Protein AF-A0A851IBD6-F1 (afdb_monomer_lite)

Secondary structure (DSSP, 8-state):
-----EEEEEETTEEEEEEEES--HHHHHHSHHHHHHHHS--TTB--EEEEEETTEEEEEEE-TT-EEHHHHHTTS-B-HHHHHHHHHHHHHHHHHHHHTT--GGGB---TTTEEEEGGGTEEEE-B-SS----HHHHHHHHHHHHHHTB-TT-HHHHHHHHHHHHHHTSTT--HHHHHHHHH--SS-SSSGGGTHHHHHHHHHHHTTTS------------------------------------------------------------HHHHHHHHHHHHHHHHHHHHHHHHHHH-HHHHHHHHHHHHHHHHHHHHHHHHHHHHTTS-----

pLDDT: mean 70.68, std 24.73, range [22.86, 96.75]

Sequence (334 aa):
MEEIRCRMENSLRHSLLCMETELTEEEVFGCYENKMLLNTEISGVLPVSFRAADGRGCFCYDASNAVSLEQFFENRSIGEDFLRRFVEQLNLLLETLERYLLSEERVLWEPSLIFYEEGRMRLLFALLPGKQESFLEGLRRFFRWVLEHIDYDSEQTIVLAYRLLRKLSRESFKIGDFLQVVRQEREEMCAESAETDGVFRFVGMERALSPASPEQEPGGASAAPAGIREREDAAETVGDKESEKVLQPESGAEYEIDLHAGAEKPCDLPAWLARYGKLLLGVLLLTGIPGGLFLLEGRESLLHFLPLVLLIDGGIVLCLIMDAMLLRLPETES

Structure (mmCIF, N/CA/C/O backbone):
data_AF-A0A851IBD6-F1
#
_entry.id   AF-A0A851IBD6-F1
#
loop_
_atom_site.group_PDB
_atom_site.id
_atom_site.type_symbol
_atom_site.label_atom_id
_atom_site.label_alt_id
_atom_site.label_comp_id
_atom_site.label_asym_id
_atom_site.label_entity_id
_atom_site.label_seq_id
_atom_site.pdbx_PDB_ins_code
_atom_site.Cartn_x
_atom_site.Cartn_y
_atom_site.Cartn_z
_atom_site.occupancy
_atom_site.B_iso_or_equiv
_atom_site.auth_seq_id
_atom_site.auth_comp_id
_atom_site.auth_asym_id
_atom_site.auth_atom_id
_atom_site.pdbx_PDB_model_num
ATOM 1 N N . MET A 1 1 ? 20.782 -6.240 3.176 1.00 39.41 1 MET A N 1
ATOM 2 C CA . MET A 1 1 ? 19.671 -5.601 2.445 1.00 39.41 1 MET A CA 1
ATOM 3 C C . MET A 1 1 ? 20.277 -4.533 1.565 1.00 39.41 1 MET A C 1
ATOM 5 O O . MET A 1 1 ? 21.139 -3.820 2.056 1.00 39.41 1 MET A O 1
ATOM 9 N N . GLU A 1 2 ? 19.868 -4.447 0.304 1.00 47.00 2 GLU A N 1
ATOM 10 C CA . GLU A 1 2 ? 20.145 -3.269 -0.525 1.00 47.00 2 GLU A CA 1
ATOM 11 C C . GLU A 1 2 ? 19.403 -2.065 0.064 1.00 47.00 2 GLU A C 1
ATOM 13 O O . GLU A 1 2 ? 18.173 -2.115 0.216 1.00 47.00 2 GLU A O 1
ATOM 18 N N . GLU A 1 3 ? 20.160 -1.028 0.433 1.00 54.47 3 GLU A N 1
ATOM 19 C CA . GLU A 1 3 ? 19.629 0.279 0.820 1.00 54.47 3 GLU A CA 1
ATOM 20 C C . GLU A 1 3 ? 19.123 0.991 -0.432 1.00 54.47 3 GLU A C 1
ATOM 22 O O . GLU A 1 3 ? 19.899 1.437 -1.276 1.00 54.47 3 GLU A O 1
ATOM 27 N N . ILE A 1 4 ? 17.802 1.106 -0.549 1.00 65.81 4 ILE A N 1
ATOM 28 C CA . ILE A 1 4 ? 17.174 1.900 -1.602 1.00 65.81 4 ILE A CA 1
ATOM 29 C C . ILE A 1 4 ? 17.404 3.364 -1.233 1.00 65.81 4 ILE A C 1
ATOM 31 O O . ILE A 1 4 ? 16.879 3.837 -0.223 1.00 65.81 4 ILE A O 1
ATOM 35 N N . ARG A 1 5 ? 18.190 4.098 -2.028 1.00 76.69 5 ARG A N 1
ATOM 36 C CA . ARG A 1 5 ? 18.395 5.526 -1.775 1.00 76.69 5 ARG A CA 1
ATOM 37 C C . ARG A 1 5 ? 17.188 6.321 -2.269 1.00 76.69 5 ARG A C 1
ATOM 39 O O . ARG A 1 5 ? 17.127 6.728 -3.428 1.00 76.69 5 ARG A O 1
ATOM 46 N N . CYS A 1 6 ? 16.250 6.553 -1.358 1.00 83.25 6 CYS A N 1
ATOM 47 C CA . CYS A 1 6 ? 15.147 7.489 -1.538 1.00 83.25 6 CYS A CA 1
ATOM 48 C C . CYS A 1 6 ? 15.597 8.931 -1.241 1.00 83.25 6 CYS A C 1
ATOM 50 O O . CYS A 1 6 ? 16.348 9.181 -0.296 1.00 83.25 6 CYS A O 1
ATOM 52 N N . ARG A 1 7 ? 15.104 9.901 -2.017 1.00 86.06 7 ARG A N 1
ATOM 53 C CA . ARG A 1 7 ? 15.254 11.343 -1.765 1.00 86.06 7 ARG A CA 1
ATOM 54 C C . ARG A 1 7 ? 13.965 12.074 -2.122 1.00 86.06 7 ARG A C 1
ATOM 56 O O . ARG A 1 7 ? 13.429 11.858 -3.200 1.00 86.06 7 ARG A O 1
ATOM 63 N N . MET A 1 8 ? 13.530 13.000 -1.271 1.00 86.25 8 MET A N 1
ATOM 64 C CA . MET A 1 8 ? 12.495 13.973 -1.630 1.00 86.25 8 MET A CA 1
ATOM 65 C C . MET A 1 8 ? 13.120 15.176 -2.348 1.00 86.25 8 MET A C 1
ATOM 67 O O . MET A 1 8 ? 13.992 15.852 -1.797 1.00 86.25 8 MET A O 1
ATOM 71 N N . GLU A 1 9 ? 12.677 15.449 -3.573 1.00 87.44 9 GLU A N 1
ATOM 72 C CA . GLU A 1 9 ? 12.988 16.659 -4.334 1.00 87.44 9 GLU A CA 1
ATOM 73 C C . GLU A 1 9 ? 11.780 17.602 -4.302 1.00 87.44 9 GLU A C 1
ATOM 75 O O . GLU A 1 9 ? 10.804 17.419 -5.032 1.00 87.44 9 GLU A O 1
ATOM 80 N N . ASN A 1 10 ? 11.855 18.630 -3.454 1.00 85.31 10 ASN A N 1
ATOM 81 C CA . ASN A 1 10 ? 10.785 19.611 -3.286 1.00 85.31 10 ASN A CA 1
ATOM 82 C C . ASN A 1 10 ? 11.067 20.882 -4.100 1.00 85.31 10 ASN A C 1
ATOM 84 O O . ASN A 1 10 ? 12.151 21.462 -4.040 1.00 85.31 10 ASN A O 1
ATOM 88 N N . SER A 1 11 ? 10.055 21.344 -4.826 1.00 84.06 11 SER A N 1
ATOM 89 C CA . SER A 1 11 ? 10.034 22.573 -5.619 1.00 84.06 11 SER A CA 1
ATOM 90 C C . SER A 1 11 ? 8.712 23.314 -5.388 1.00 84.06 11 SER A C 1
ATOM 92 O O . SER A 1 11 ? 7.754 22.747 -4.874 1.00 84.06 11 SER A O 1
ATOM 94 N N . LEU A 1 12 ? 8.612 24.576 -5.819 1.00 73.12 12 LEU A N 1
ATOM 95 C CA . LEU A 1 12 ? 7.433 25.439 -5.604 1.00 73.12 12 LEU A CA 1
ATOM 96 C C . LEU A 1 12 ? 6.112 24.904 -6.197 1.00 73.12 12 LEU A C 1
ATOM 98 O O . LEU A 1 12 ? 5.057 25.482 -5.946 1.00 73.12 12 LEU A O 1
ATOM 102 N N . ARG A 1 13 ? 6.167 23.865 -7.038 1.00 70.88 13 ARG A N 1
ATOM 103 C CA . ARG A 1 13 ? 5.004 23.233 -7.687 1.00 70.88 13 ARG A CA 1
ATOM 104 C C . ARG A 1 13 ? 5.011 21.706 -7.650 1.00 70.88 13 ARG A C 1
ATOM 106 O O . ARG A 1 13 ? 4.038 21.116 -8.099 1.00 70.88 13 ARG A O 1
ATOM 113 N N . HIS A 1 14 ? 6.102 21.091 -7.191 1.00 79.38 14 HIS A N 1
ATOM 114 C CA . HIS A 1 14 ? 6.306 19.650 -7.304 1.00 79.38 14 HIS A CA 1
ATOM 115 C C . HIS A 1 14 ? 6.979 19.089 -6.052 1.00 79.38 14 HIS A C 1
ATOM 117 O O . HIS A 1 14 ? 7.980 19.644 -5.600 1.00 79.38 14 HIS A O 1
ATOM 123 N N . SER A 1 15 ? 6.452 17.983 -5.537 1.00 89.69 15 SER A N 1
ATOM 124 C CA . SER A 1 15 ? 7.077 17.141 -4.515 1.00 89.69 15 SER A CA 1
ATOM 125 C C . SER A 1 15 ? 7.356 15.789 -5.159 1.00 89.69 15 SER A C 1
ATOM 127 O O . SER A 1 15 ? 6.418 15.053 -5.463 1.00 89.69 15 SER A O 1
ATOM 129 N N . LEU A 1 16 ? 8.623 15.492 -5.456 1.00 92.19 16 LEU A N 1
ATOM 130 C CA . LEU A 1 16 ? 9.012 14.264 -6.151 1.00 92.19 16 LEU A CA 1
ATOM 131 C C . LEU A 1 16 ? 9.782 13.332 -5.218 1.00 92.19 16 LEU A C 1
ATOM 133 O O . LEU A 1 16 ? 10.900 13.640 -4.802 1.00 92.19 16 LEU A O 1
ATOM 137 N N . LEU A 1 17 ? 9.223 12.156 -4.953 1.00 91.44 17 LEU A N 1
ATOM 138 C CA . LEU A 1 17 ? 9.948 11.058 -4.322 1.00 91.44 17 LEU A CA 1
ATOM 139 C C . LEU A 1 17 ? 10.814 10.379 -5.388 1.00 91.44 17 LEU A C 1
ATOM 141 O O . LEU A 1 17 ? 10.303 9.797 -6.340 1.00 91.44 17 LEU A O 1
ATOM 145 N N . CYS A 1 18 ? 12.129 10.475 -5.244 1.00 91.19 18 CYS A N 1
ATOM 146 C CA . CYS A 1 18 ? 13.111 9.949 -6.183 1.00 91.19 18 CYS A CA 1
ATOM 147 C C . CYS A 1 18 ? 13.789 8.705 -5.605 1.00 91.19 18 CYS A C 1
ATOM 149 O O . CYS A 1 18 ? 14.340 8.762 -4.506 1.00 91.19 18 CYS A O 1
ATOM 151 N N . MET A 1 19 ? 13.770 7.599 -6.348 1.00 89.81 19 MET A N 1
ATOM 152 C CA . MET A 1 19 ? 14.434 6.340 -6.006 1.00 89.81 19 MET A CA 1
ATOM 153 C C . MET A 1 19 ? 15.533 6.061 -7.029 1.00 89.81 19 MET A C 1
ATOM 155 O O . MET A 1 19 ? 15.246 5.807 -8.202 1.00 89.81 19 MET A O 1
ATOM 159 N N . GLU A 1 20 ? 16.789 6.128 -6.588 1.00 87.69 20 GLU A N 1
ATOM 160 C CA . GLU A 1 20 ? 17.945 5.784 -7.423 1.00 87.69 20 GLU A CA 1
ATOM 161 C C . GLU A 1 20 ? 17.947 4.277 -7.744 1.00 87.69 20 GLU A C 1
ATOM 163 O O . GLU A 1 20 ? 17.657 3.448 -6.880 1.00 87.69 20 GLU A O 1
ATOM 168 N N . THR A 1 21 ? 18.294 3.914 -8.981 1.00 85.44 21 THR A N 1
ATOM 169 C CA . THR A 1 21 ? 18.496 2.523 -9.405 1.00 85.44 21 THR A CA 1
ATOM 170 C C . THR A 1 21 ? 19.776 2.380 -10.230 1.00 85.44 21 THR A C 1
ATOM 172 O O . THR A 1 21 ? 20.173 3.289 -10.964 1.00 85.44 21 THR A O 1
ATOM 175 N N . GLU A 1 22 ? 20.420 1.220 -10.122 1.00 83.50 22 GLU A N 1
ATOM 176 C CA . GLU A 1 22 ? 21.564 0.850 -10.965 1.00 83.50 22 GLU A CA 1
ATOM 177 C C . GLU A 1 22 ? 21.129 0.317 -12.341 1.00 83.50 22 GLU A C 1
ATOM 179 O O . GLU A 1 22 ? 21.961 0.192 -13.236 1.00 83.50 22 GLU A O 1
ATOM 184 N N . LEU A 1 23 ? 19.829 0.048 -12.532 1.00 82.44 23 LEU A N 1
ATOM 185 C CA . LEU A 1 23 ? 19.281 -0.426 -13.801 1.00 82.44 23 LEU A CA 1
ATOM 186 C C . LEU A 1 23 ? 19.414 0.634 -14.902 1.00 82.44 23 LEU A C 1
ATOM 188 O O . LEU A 1 23 ? 19.044 1.802 -14.729 1.00 82.44 23 LEU A O 1
ATOM 192 N N . THR A 1 24 ? 19.876 0.193 -16.069 1.00 84.50 24 THR A N 1
ATOM 193 C CA . THR A 1 24 ? 19.890 0.996 -17.294 1.00 84.50 24 THR A CA 1
ATOM 194 C C . THR A 1 24 ? 18.478 1.200 -17.849 1.00 84.50 24 THR A C 1
ATOM 196 O O . THR A 1 24 ? 17.540 0.469 -17.531 1.00 84.50 24 THR A O 1
ATOM 199 N N . GLU A 1 25 ? 18.318 2.186 -18.734 1.00 87.06 25 GLU A N 1
ATOM 200 C CA . GLU A 1 25 ? 17.043 2.453 -19.410 1.00 87.06 25 GLU A CA 1
ATOM 201 C C . GLU A 1 25 ? 16.524 1.228 -20.190 1.00 87.06 25 GLU A C 1
ATOM 203 O O . GLU A 1 25 ? 15.338 0.901 -20.115 1.00 87.06 25 GLU A O 1
ATOM 208 N N . GLU A 1 26 ? 17.414 0.492 -20.867 1.00 86.62 26 GLU A N 1
ATOM 209 C CA . GLU A 1 26 ? 17.061 -0.730 -21.601 1.00 86.62 26 GLU A CA 1
ATOM 210 C C . GLU A 1 26 ? 16.583 -1.861 -20.676 1.00 86.62 26 GLU A C 1
ATOM 212 O O . GLU A 1 26 ? 15.645 -2.576 -21.025 1.00 86.62 26 GLU A O 1
ATOM 217 N N . GLU A 1 27 ? 17.164 -2.010 -19.482 1.00 86.62 27 GLU A N 1
ATOM 218 C CA . GLU A 1 27 ? 16.732 -3.005 -18.489 1.00 86.62 27 GLU A CA 1
ATOM 219 C C . GLU A 1 27 ? 15.404 -2.611 -17.833 1.00 86.62 27 GLU A C 1
ATOM 221 O O . GLU A 1 27 ? 14.501 -3.445 -17.696 1.00 86.62 27 GLU A O 1
ATOM 226 N N . VAL A 1 28 ? 15.243 -1.326 -17.489 1.00 87.19 28 VAL A N 1
ATOM 227 C CA . VAL A 1 28 ? 13.999 -0.784 -16.929 1.00 87.19 28 VAL A CA 1
ATOM 228 C C . VAL A 1 28 ? 12.843 -0.998 -17.894 1.00 87.19 28 VAL A C 1
ATOM 230 O O . VAL A 1 28 ? 11.843 -1.602 -17.504 1.00 87.19 28 VAL A O 1
ATOM 233 N N . PHE A 1 29 ? 12.986 -0.580 -19.154 1.00 88.44 29 PHE A N 1
ATOM 234 C CA . PHE A 1 29 ? 11.970 -0.818 -20.176 1.00 88.44 29 PHE A CA 1
ATOM 235 C C . PHE A 1 29 ? 11.984 -2.255 -20.715 1.00 88.44 29 PHE A C 1
ATOM 237 O O . PHE A 1 29 ? 11.050 -2.645 -21.411 1.00 88.44 29 PHE A O 1
ATOM 244 N N . GLY A 1 30 ? 12.968 -3.091 -20.388 1.00 87.44 30 GLY A N 1
ATOM 245 C CA . GLY A 1 30 ? 12.953 -4.526 -20.680 1.00 87.44 30 GLY A CA 1
ATOM 246 C C . GLY A 1 30 ? 11.849 -5.257 -19.910 1.00 87.44 30 GLY A C 1
ATOM 247 O O . GLY A 1 30 ? 11.136 -6.087 -20.479 1.00 87.44 30 GLY A O 1
ATOM 248 N N . CYS A 1 31 ? 11.646 -4.890 -18.642 1.00 88.44 31 CYS A N 1
ATOM 249 C CA . CYS A 1 31 ? 10.650 -5.483 -17.751 1.00 88.44 31 CYS A CA 1
ATOM 250 C C . CYS A 1 31 ? 9.205 -5.046 -18.086 1.00 88.44 31 CYS A C 1
ATOM 252 O O . CYS A 1 31 ? 8.907 -3.856 -18.202 1.00 88.44 31 CYS A O 1
ATOM 254 N N . TYR A 1 32 ? 8.280 -6.012 -18.183 1.00 91.12 32 TYR A N 1
ATOM 255 C CA . TYR A 1 32 ? 6.849 -5.749 -18.405 1.00 91.12 32 TYR A CA 1
ATOM 256 C C . TYR A 1 32 ? 6.221 -4.913 -17.282 1.00 91.12 32 TYR A C 1
ATOM 258 O O . TYR A 1 32 ? 5.562 -3.917 -17.559 1.00 91.12 32 TYR A O 1
ATOM 266 N N . GLU A 1 33 ? 6.447 -5.281 -16.020 1.00 90.62 33 GLU A N 1
ATOM 267 C CA . GLU A 1 33 ? 5.825 -4.599 -14.879 1.00 90.62 33 GLU A CA 1
ATOM 268 C C . GLU A 1 33 ? 6.271 -3.130 -14.793 1.00 90.62 33 GLU A C 1
ATOM 270 O O . GLU A 1 33 ? 5.456 -2.243 -14.559 1.00 90.62 33 GLU A O 1
ATOM 275 N N . ASN A 1 34 ? 7.549 -2.852 -15.074 1.00 91.50 34 ASN A N 1
ATOM 276 C CA . ASN A 1 34 ? 8.073 -1.486 -15.139 1.00 91.50 34 ASN A CA 1
ATOM 277 C C . ASN A 1 34 ? 7.469 -0.705 -16.321 1.00 91.50 34 ASN A C 1
ATOM 279 O O . ASN A 1 34 ? 7.101 0.455 -16.159 1.00 91.50 34 ASN A O 1
ATOM 283 N N . LYS A 1 35 ? 7.314 -1.335 -17.498 1.00 91.62 35 LYS A N 1
ATOM 284 C CA . LYS A 1 35 ? 6.593 -0.746 -18.641 1.00 91.62 35 LYS A CA 1
ATOM 285 C C . LYS A 1 35 ? 5.150 -0.394 -18.282 1.00 91.62 35 LYS A C 1
ATOM 287 O O . LYS A 1 35 ? 4.712 0.696 -18.631 1.00 91.62 35 LYS A O 1
ATOM 292 N N . MET A 1 36 ? 4.415 -1.280 -17.611 1.00 93.56 36 MET A N 1
ATOM 293 C CA . MET A 1 36 ? 3.035 -1.001 -17.200 1.00 93.56 36 MET A CA 1
ATOM 294 C C . MET A 1 36 ? 2.985 0.160 -16.209 1.00 93.56 36 MET A C 1
ATOM 296 O O . MET A 1 36 ? 2.232 1.104 -16.429 1.00 93.56 36 MET A O 1
ATOM 300 N N . LEU A 1 37 ? 3.846 0.125 -15.189 1.00 92.00 37 LEU A N 1
ATOM 301 C CA . LEU A 1 37 ? 3.954 1.143 -14.148 1.00 92.00 37 LEU A CA 1
ATOM 302 C C . LEU A 1 37 ? 4.320 2.538 -14.692 1.00 92.00 37 LEU A C 1
ATOM 304 O O . LEU A 1 37 ? 3.779 3.531 -14.223 1.00 92.00 37 LEU A O 1
ATOM 308 N N . LEU A 1 38 ? 5.194 2.624 -15.700 1.00 92.69 38 LEU A N 1
ATOM 309 C CA . LEU A 1 38 ? 5.630 3.897 -16.296 1.00 92.69 38 LEU A CA 1
ATOM 310 C C . LEU A 1 38 ? 4.694 4.454 -17.383 1.00 92.69 38 LEU A C 1
ATOM 312 O O . LEU A 1 38 ? 4.798 5.630 -17.716 1.00 92.69 38 LEU A O 1
ATOM 316 N N . ASN A 1 39 ? 3.821 3.629 -17.973 1.00 91.81 39 ASN A N 1
ATOM 317 C CA . ASN A 1 39 ? 2.942 4.038 -19.083 1.00 91.81 39 ASN A CA 1
ATOM 318 C C . ASN A 1 39 ? 1.445 4.050 -18.719 1.00 91.81 39 ASN A C 1
ATOM 320 O O . ASN A 1 39 ? 0.617 4.346 -19.581 1.00 91.81 39 ASN A O 1
ATOM 324 N N . THR A 1 40 ? 1.086 3.723 -17.474 1.00 91.44 40 THR A N 1
ATOM 325 C CA . THR A 1 40 ? -0.308 3.608 -17.021 1.00 91.44 40 THR A CA 1
ATOM 326 C C . THR A 1 40 ? -0.503 4.361 -15.712 1.00 91.44 40 THR A C 1
ATOM 328 O O . THR A 1 40 ? 0.218 4.124 -14.747 1.00 91.44 40 THR A O 1
ATOM 331 N N . GLU A 1 41 ? -1.525 5.213 -15.636 1.00 90.06 41 GLU A N 1
ATOM 332 C CA . GLU A 1 41 ? -1.999 5.739 -14.353 1.00 90.06 41 GLU A CA 1
ATOM 333 C C . GLU A 1 41 ? -2.755 4.630 -13.607 1.00 90.06 41 GLU A C 1
ATOM 335 O O . GLU A 1 41 ? -3.879 4.267 -13.959 1.00 90.06 41 GLU A O 1
ATOM 340 N N . ILE A 1 42 ? -2.109 4.050 -12.596 1.00 92.69 42 ILE A N 1
ATOM 341 C CA . ILE A 1 42 ? -2.641 2.929 -11.818 1.00 92.69 42 ILE A CA 1
ATOM 342 C C . ILE A 1 42 ? -3.335 3.476 -10.567 1.00 92.69 42 ILE A C 1
ATOM 344 O O . ILE A 1 42 ? -2.743 4.211 -9.779 1.00 92.69 42 ILE A O 1
ATOM 348 N N . SER A 1 43 ? -4.606 3.118 -10.367 1.00 92.94 43 SER A N 1
ATOM 349 C CA . SER A 1 43 ? -5.367 3.582 -9.202 1.00 92.94 43 SER A CA 1
ATOM 350 C C . SER A 1 43 ? -4.762 3.061 -7.894 1.00 92.94 43 SER A C 1
ATOM 352 O O . SER A 1 43 ? -4.384 1.896 -7.804 1.00 92.94 43 SER A O 1
ATOM 354 N N . GLY A 1 44 ? -4.657 3.930 -6.886 1.00 93.31 44 GLY A N 1
ATOM 355 C CA . GLY A 1 44 ? -4.004 3.617 -5.609 1.00 93.31 44 GLY A CA 1
ATOM 356 C C . GLY A 1 44 ? -2.470 3.637 -5.648 1.00 93.31 44 GLY A C 1
ATOM 357 O O . GLY A 1 44 ? -1.847 3.476 -4.606 1.00 93.31 44 GLY A O 1
ATOM 358 N N . VAL A 1 45 ? -1.837 3.871 -6.800 1.00 95.44 45 VAL A N 1
ATOM 359 C CA . VAL A 1 45 ? -0.374 3.965 -6.931 1.00 95.44 45 VAL A CA 1
ATOM 360 C C . VAL A 1 45 ? 0.024 5.416 -7.198 1.00 95.44 45 VAL A C 1
ATOM 362 O O . VAL A 1 45 ? -0.701 6.153 -7.868 1.00 95.44 45 VAL A O 1
ATOM 365 N N . LEU A 1 46 ? 1.171 5.853 -6.671 1.00 94.44 46 LEU A N 1
ATOM 366 C CA . LEU A 1 46 ? 1.709 7.174 -7.010 1.00 94.44 46 LEU A CA 1
ATOM 367 C C . LEU A 1 46 ? 2.081 7.253 -8.506 1.00 94.44 46 LEU A C 1
ATOM 369 O O . LEU A 1 46 ? 2.801 6.371 -8.983 1.00 94.44 46 LEU A O 1
ATOM 373 N N . PRO A 1 47 ? 1.681 8.315 -9.237 1.00 93.44 47 PRO A N 1
ATOM 374 C CA . PRO A 1 47 ? 2.119 8.536 -10.614 1.00 93.44 47 PRO A CA 1
ATOM 375 C C . PRO A 1 47 ? 3.644 8.579 -10.688 1.00 93.44 47 PRO A C 1
ATOM 377 O O . PRO A 1 47 ? 4.275 9.264 -9.885 1.00 93.44 47 PRO A O 1
ATOM 380 N N . VAL A 1 48 ? 4.243 7.863 -11.638 1.00 93.19 48 VAL A N 1
ATOM 381 C CA . VAL A 1 48 ? 5.696 7.669 -11.692 1.00 93.19 48 VAL A CA 1
ATOM 382 C C . VAL A 1 48 ? 6.255 7.892 -13.088 1.00 93.19 48 VAL A C 1
ATOM 384 O O . VAL A 1 48 ? 5.673 7.512 -14.099 1.00 93.19 48 VAL A O 1
ATOM 387 N N . SER A 1 49 ? 7.428 8.513 -13.121 1.00 92.12 49 SER A N 1
ATOM 388 C CA . SER A 1 49 ? 8.229 8.755 -14.315 1.00 92.12 49 SER A CA 1
ATOM 389 C C . SER A 1 49 ? 9.629 8.169 -14.139 1.00 92.12 49 SER A C 1
ATOM 391 O O . SER A 1 49 ? 10.090 7.972 -13.014 1.00 92.12 49 SER A O 1
ATOM 393 N N . PHE A 1 50 ? 10.320 7.897 -15.244 1.00 91.50 50 PHE A N 1
ATOM 394 C CA . PHE A 1 50 ? 11.711 7.450 -15.228 1.00 91.50 50 PHE A CA 1
ATOM 395 C C . PHE A 1 50 ? 12.622 8.539 -15.796 1.00 91.50 50 PHE A C 1
ATOM 397 O O . PHE A 1 50 ? 12.328 9.125 -16.839 1.00 91.50 50 PHE A O 1
ATOM 404 N N . ARG A 1 51 ? 13.731 8.812 -15.106 1.00 90.69 51 ARG A N 1
ATOM 405 C CA . ARG A 1 51 ? 14.783 9.742 -15.531 1.00 90.69 51 ARG A CA 1
ATOM 406 C C . ARG A 1 51 ? 16.113 8.989 -15.563 1.00 90.69 51 ARG A C 1
ATOM 408 O O . ARG A 1 51 ? 16.576 8.536 -14.521 1.00 90.69 51 ARG A O 1
ATOM 415 N N . ALA A 1 52 ? 16.733 8.876 -16.736 1.00 86.12 52 ALA A N 1
ATOM 416 C CA . ALA A 1 52 ? 18.093 8.359 -16.885 1.00 86.12 52 ALA A CA 1
ATOM 417 C C . ALA A 1 52 ? 19.091 9.522 -16.989 1.00 86.12 52 ALA A C 1
ATOM 419 O O . ALA A 1 52 ? 18.921 10.416 -17.819 1.00 86.12 52 ALA A O 1
ATOM 420 N N . ALA A 1 53 ? 20.132 9.516 -16.155 1.00 78.00 53 ALA A N 1
ATOM 421 C CA . ALA A 1 53 ? 21.215 10.498 -16.201 1.00 78.00 53 ALA A CA 1
ATOM 422 C C . ALA A 1 53 ? 22.540 9.865 -15.751 1.00 78.00 53 ALA A C 1
ATOM 424 O O . ALA A 1 53 ? 22.573 9.083 -14.803 1.00 78.00 53 ALA A O 1
ATOM 425 N N . ASP A 1 54 ? 23.638 10.197 -16.435 1.00 71.81 54 ASP A N 1
ATOM 426 C CA . ASP A 1 54 ? 25.004 9.755 -16.104 1.00 71.81 54 ASP A CA 1
ATOM 427 C C . ASP A 1 54 ? 25.154 8.237 -15.861 1.00 71.81 54 ASP A C 1
ATOM 429 O O . ASP A 1 54 ? 25.911 7.798 -14.993 1.00 71.81 54 ASP A O 1
ATOM 433 N N . GLY A 1 55 ? 24.412 7.422 -16.620 1.00 70.44 55 GLY A N 1
ATOM 434 C CA . GLY A 1 55 ? 24.443 5.958 -16.519 1.00 70.44 55 GLY A CA 1
ATOM 435 C C . GLY A 1 55 ? 23.704 5.367 -15.313 1.00 70.44 55 GLY A C 1
ATOM 436 O O . GLY A 1 55 ? 23.853 4.178 -15.059 1.00 70.44 55 GLY A O 1
ATOM 437 N N . ARG A 1 56 ? 22.909 6.160 -14.581 1.00 75.00 56 ARG A N 1
ATOM 438 C CA . ARG A 1 56 ? 22.015 5.683 -13.514 1.00 75.00 56 ARG A CA 1
ATOM 439 C C . ARG A 1 56 ? 20.563 6.016 -13.829 1.00 75.00 56 ARG A C 1
ATOM 441 O O . ARG A 1 56 ? 20.258 7.088 -14.359 1.00 75.00 56 ARG A O 1
ATOM 448 N N . GLY A 1 57 ? 19.675 5.093 -13.484 1.00 86.75 57 GLY A N 1
ATOM 449 C CA . GLY A 1 57 ? 18.238 5.306 -13.544 1.00 86.75 57 GLY A CA 1
ATOM 450 C C . GLY A 1 57 ? 17.712 5.952 -12.264 1.00 86.75 57 GLY A C 1
ATOM 451 O O . GLY A 1 57 ? 18.280 5.802 -11.180 1.00 86.75 57 GLY A O 1
ATOM 452 N N . CYS A 1 58 ? 16.592 6.654 -12.374 1.00 89.81 58 CYS A N 1
ATOM 453 C CA . CYS A 1 58 ? 15.869 7.195 -11.235 1.00 89.81 58 CYS A CA 1
ATOM 454 C C . CYS A 1 58 ? 14.364 7.116 -11.498 1.00 89.81 58 CYS A C 1
ATOM 456 O O . CYS A 1 58 ? 13.877 7.632 -12.506 1.00 89.81 58 CYS A O 1
ATOM 458 N N . PHE A 1 59 ? 13.631 6.475 -10.591 1.00 91.69 59 PHE A N 1
ATOM 459 C CA . PHE A 1 59 ? 12.170 6.476 -10.598 1.00 91.69 59 PHE A CA 1
ATOM 460 C C . PHE A 1 59 ? 11.676 7.649 -9.762 1.00 91.69 59 PHE A C 1
ATOM 462 O O . PHE A 1 59 ? 12.137 7.856 -8.641 1.00 91.69 59 PHE A O 1
ATOM 469 N N . CYS A 1 60 ? 10.786 8.458 -10.322 1.00 92.56 60 CYS A N 1
ATOM 470 C CA . CYS A 1 60 ? 10.365 9.726 -9.742 1.00 92.56 60 CYS A CA 1
ATOM 471 C C . CYS A 1 60 ? 8.844 9.751 -9.639 1.00 92.56 60 CYS A C 1
ATOM 473 O O . CYS A 1 60 ? 8.153 9.875 -10.654 1.00 92.56 60 CYS A O 1
ATOM 475 N N . TYR A 1 61 ? 8.359 9.601 -8.409 1.00 94.00 61 TYR A N 1
ATOM 476 C CA . TYR A 1 61 ? 6.950 9.519 -8.051 1.00 94.00 61 TYR A CA 1
ATOM 477 C C . TYR A 1 61 ? 6.434 10.910 -7.672 1.00 94.00 61 TYR A C 1
ATOM 479 O O . TYR A 1 61 ? 7.063 11.602 -6.868 1.00 94.00 61 TYR A O 1
ATOM 487 N N . ASP A 1 62 ? 5.303 11.322 -8.239 1.00 93.62 62 ASP A N 1
ATOM 488 C CA . ASP A 1 62 ? 4.688 12.622 -7.973 1.00 93.62 62 ASP A CA 1
ATOM 489 C C . ASP A 1 62 ? 3.795 12.567 -6.725 1.00 93.62 62 ASP A C 1
ATOM 491 O O . ASP A 1 62 ? 2.676 12.054 -6.753 1.00 93.62 62 ASP A O 1
ATOM 495 N N . ALA A 1 63 ? 4.302 13.129 -5.628 1.00 92.69 63 ALA A N 1
ATOM 496 C CA . ALA A 1 63 ? 3.620 13.260 -4.346 1.00 92.69 63 ALA A CA 1
ATOM 497 C C . ALA A 1 63 ? 3.050 14.678 -4.116 1.00 92.69 63 ALA A C 1
ATOM 499 O O . ALA A 1 63 ? 2.689 15.023 -2.996 1.00 92.69 63 ALA A O 1
ATOM 500 N N . SER A 1 64 ? 2.956 15.532 -5.142 1.00 90.50 64 SER A N 1
ATOM 501 C CA . SER A 1 64 ? 2.666 16.975 -4.983 1.00 90.50 64 SER A CA 1
ATOM 502 C C . SER A 1 64 ? 1.322 17.312 -4.328 1.00 90.50 64 SER A C 1
ATOM 504 O O . SER A 1 64 ? 1.175 18.401 -3.780 1.00 90.50 64 SER A O 1
ATOM 506 N N . ASN A 1 65 ? 0.347 16.400 -4.388 1.00 89.38 65 ASN A N 1
ATOM 507 C CA . ASN A 1 65 ? -1.000 16.581 -3.829 1.00 89.38 65 ASN A CA 1
ATOM 508 C C . ASN A 1 65 ? -1.258 15.716 -2.579 1.00 89.38 65 ASN A C 1
ATOM 510 O O . ASN A 1 65 ? -2.404 15.592 -2.150 1.00 89.38 65 ASN A O 1
ATOM 514 N N . ALA A 1 66 ? -0.225 15.084 -2.016 1.00 93.56 66 ALA A N 1
ATOM 515 C CA . ALA A 1 66 ? -0.357 14.143 -0.910 1.00 93.56 66 ALA A CA 1
ATOM 516 C C . ALA A 1 66 ? 0.764 14.314 0.127 1.00 93.56 66 ALA A C 1
ATOM 518 O O . ALA A 1 66 ? 1.824 14.869 -0.152 1.00 93.56 66 ALA A O 1
ATOM 519 N N . VAL A 1 67 ? 0.522 13.825 1.340 1.00 93.38 67 VAL A N 1
ATOM 520 C CA . VAL A 1 67 ? 1.463 13.869 2.474 1.00 93.38 67 VAL A CA 1
ATOM 521 C C . VAL A 1 67 ? 1.780 12.432 2.886 1.00 93.38 67 VAL A C 1
ATOM 523 O O . VAL A 1 67 ? 0.891 11.586 2.799 1.00 93.38 67 VAL A O 1
ATOM 526 N N . SER A 1 68 ? 3.014 12.112 3.291 1.00 95.25 68 SER A N 1
ATOM 527 C CA . SER A 1 68 ? 3.330 10.744 3.741 1.00 95.25 68 SER A CA 1
ATOM 528 C C . SER A 1 68 ? 2.557 10.390 5.018 1.00 95.25 68 SER A C 1
ATOM 530 O O . SER A 1 68 ? 2.191 11.282 5.785 1.00 95.25 68 SER A O 1
ATOM 532 N N . LEU A 1 69 ? 2.296 9.106 5.278 1.00 95.75 69 LEU A N 1
ATOM 533 C CA . LEU A 1 69 ? 1.603 8.693 6.506 1.00 95.75 69 LEU A CA 1
ATOM 534 C C . LEU A 1 69 ? 2.401 9.048 7.762 1.00 95.75 69 LEU A C 1
ATOM 536 O O . LEU A 1 69 ? 1.805 9.469 8.749 1.00 95.75 69 LEU A O 1
ATOM 540 N N . GLU A 1 70 ? 3.729 8.962 7.694 1.00 93.62 70 GLU A N 1
ATOM 541 C CA . GLU A 1 70 ? 4.634 9.443 8.743 1.00 93.62 70 GLU A CA 1
ATOM 542 C C . GLU A 1 70 ? 4.372 10.921 9.089 1.00 93.62 70 GLU A C 1
ATOM 544 O O . GLU A 1 70 ? 4.120 11.249 10.244 1.00 93.62 70 GLU A O 1
ATOM 549 N N . GLN A 1 71 ? 4.334 11.810 8.089 1.00 93.25 71 GLN A N 1
ATOM 550 C CA . GLN A 1 71 ? 4.070 13.241 8.292 1.00 93.25 71 GLN A CA 1
ATOM 551 C C . GLN A 1 71 ? 2.613 13.529 8.683 1.00 93.25 71 GLN A C 1
ATOM 553 O O . GLN A 1 71 ? 2.338 14.435 9.468 1.00 93.25 71 GLN A O 1
ATOM 558 N N . PHE A 1 72 ? 1.657 12.773 8.141 1.00 94.31 72 PHE A N 1
ATOM 559 C CA . PHE A 1 72 ? 0.236 12.959 8.427 1.00 94.31 72 PHE A CA 1
ATOM 560 C C . PHE A 1 72 ? -0.119 12.573 9.872 1.00 94.31 72 PHE A C 1
ATOM 562 O O . PHE A 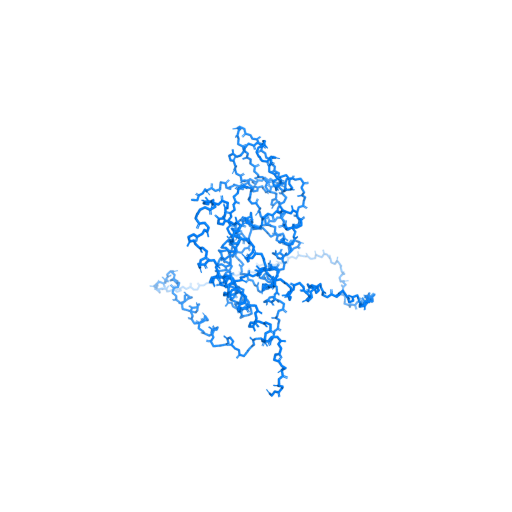1 72 ? -0.966 13.227 10.485 1.00 94.31 72 PHE A O 1
ATOM 569 N N . PHE A 1 73 ? 0.546 11.551 10.422 1.00 94.69 73 PHE A N 1
ATOM 570 C CA . PHE A 1 73 ? 0.347 11.062 11.790 1.00 94.69 73 PHE A CA 1
ATOM 571 C C . PHE A 1 73 ? 1.410 11.526 12.803 1.00 94.69 73 PHE A C 1
ATOM 573 O O . PHE A 1 73 ? 1.272 11.229 13.983 1.00 94.69 73 PHE A O 1
ATOM 580 N N . GLU A 1 74 ? 2.390 12.352 12.412 1.00 92.56 74 GLU A N 1
ATOM 581 C CA . GLU A 1 74 ? 3.408 12.926 13.320 1.00 92.56 74 GLU A CA 1
ATOM 582 C C . GLU A 1 74 ? 2.796 13.600 14.567 1.00 92.56 74 GLU A C 1
ATOM 584 O O . GLU A 1 74 ? 3.353 13.543 15.660 1.00 92.56 74 GLU A O 1
ATOM 589 N N . ASN A 1 75 ? 1.624 14.227 14.409 1.00 90.38 75 ASN A N 1
ATOM 590 C CA . ASN A 1 75 ? 0.874 14.891 15.483 1.00 90.38 75 ASN A CA 1
ATOM 591 C C . ASN A 1 75 ? -0.620 14.496 15.493 1.00 90.38 75 ASN A C 1
ATOM 593 O O . ASN A 1 75 ? -1.466 15.267 15.954 1.00 90.38 75 ASN A O 1
ATOM 597 N N . ARG A 1 76 ? -0.978 13.329 14.938 1.00 92.56 76 ARG A N 1
ATOM 598 C CA . ARG A 1 76 ? -2.361 12.815 14.894 1.00 92.56 76 ARG A CA 1
ATOM 599 C C . ARG A 1 76 ? -2.367 11.341 15.297 1.00 92.56 76 ARG A C 1
ATOM 601 O O . ARG A 1 76 ? -1.468 10.607 14.913 1.00 92.56 76 ARG A O 1
ATOM 608 N N . SER A 1 77 ? -3.398 10.887 16.001 1.00 94.38 77 SER A N 1
ATOM 609 C CA . SER A 1 77 ? -3.613 9.459 16.245 1.00 94.38 77 SER A CA 1
ATOM 610 C C . SER A 1 77 ? -4.375 8.798 15.087 1.00 94.38 77 SER A C 1
ATOM 612 O O . SER A 1 77 ? -5.222 9.413 14.431 1.00 94.38 77 SER A O 1
ATOM 614 N N . ILE A 1 78 ? -4.082 7.524 14.824 1.00 95.12 78 ILE A N 1
ATOM 615 C CA . ILE A 1 78 ? -4.802 6.700 13.852 1.00 95.12 78 ILE A CA 1
ATOM 616 C C . ILE A 1 78 ? -6.108 6.227 14.495 1.00 95.12 78 ILE A C 1
ATOM 618 O O . ILE A 1 78 ? -6.098 5.346 15.351 1.00 95.12 78 ILE A O 1
ATOM 622 N N . GLY A 1 79 ? -7.234 6.804 14.077 1.00 94.62 79 GLY A N 1
ATOM 623 C CA . GLY A 1 79 ? -8.571 6.377 14.498 1.00 94.62 79 GLY A CA 1
ATOM 624 C C . GLY A 1 79 ? -9.143 5.221 13.665 1.00 94.62 79 GLY A C 1
ATOM 625 O O . GLY A 1 79 ? -8.711 4.968 12.537 1.00 94.62 79 GLY A O 1
ATOM 626 N N . GLU A 1 80 ? -10.171 4.563 14.205 1.00 93.56 80 GLU A N 1
ATOM 627 C CA . GLU A 1 80 ? -10.926 3.463 13.584 1.00 93.56 80 GLU A CA 1
ATOM 628 C C . GLU A 1 80 ? -11.281 3.720 12.106 1.00 93.56 80 GLU A C 1
ATOM 630 O O . GLU A 1 80 ? -10.986 2.908 11.230 1.00 93.56 80 GLU A O 1
ATOM 635 N N . ASP A 1 81 ? -11.845 4.892 11.824 1.00 92.88 81 ASP A N 1
ATOM 636 C CA . ASP A 1 81 ? -12.208 5.386 10.494 1.00 92.88 81 ASP A CA 1
ATOM 637 C C . ASP A 1 81 ? -11.080 5.268 9.456 1.00 92.88 81 ASP A C 1
ATOM 639 O O . ASP A 1 81 ? -11.316 4.926 8.294 1.00 92.88 81 ASP A O 1
ATOM 643 N N . PHE A 1 82 ? -9.842 5.564 9.861 1.00 94.19 82 PHE A N 1
ATOM 644 C CA . PHE A 1 82 ? -8.687 5.455 8.977 1.00 94.19 82 PHE A CA 1
ATOM 645 C C . PHE A 1 82 ? -8.297 3.992 8.760 1.00 94.19 82 PHE A C 1
ATOM 647 O O . PHE A 1 82 ? -8.029 3.612 7.624 1.00 94.19 82 PHE A O 1
ATOM 654 N N . LEU A 1 83 ? -8.323 3.155 9.805 1.00 94.12 83 LEU A N 1
ATOM 655 C CA . LEU A 1 83 ? -8.040 1.717 9.692 1.00 94.12 83 LEU A CA 1
ATOM 656 C C . LEU A 1 83 ? -9.008 1.026 8.721 1.00 94.12 83 LEU A C 1
ATOM 658 O O . LEU A 1 83 ? -8.580 0.248 7.868 1.00 94.12 83 LEU A O 1
ATOM 662 N N . ARG A 1 84 ? -10.304 1.354 8.813 1.00 93.44 84 ARG A N 1
ATOM 663 C CA . ARG A 1 84 ? -11.353 0.847 7.916 1.00 93.44 84 ARG A CA 1
ATOM 664 C C . ARG A 1 84 ? -11.059 1.222 6.460 1.00 93.44 84 ARG A C 1
ATOM 666 O O . ARG A 1 84 ? -10.911 0.335 5.620 1.00 93.44 84 ARG A O 1
ATOM 673 N N . ARG A 1 85 ? -10.856 2.518 6.185 1.00 93.88 85 ARG A N 1
ATOM 674 C CA . ARG A 1 85 ? -10.507 3.024 4.843 1.00 93.88 85 ARG A CA 1
ATOM 675 C C . ARG A 1 85 ? -9.183 2.465 4.321 1.00 93.88 85 ARG A C 1
ATOM 677 O O . ARG A 1 85 ? -9.069 2.225 3.123 1.00 93.88 85 ARG A O 1
ATOM 684 N N . PHE A 1 86 ? -8.188 2.265 5.187 1.00 95.00 86 PHE A N 1
ATOM 685 C CA . PHE A 1 86 ? -6.897 1.691 4.809 1.00 95.00 86 PHE A CA 1
ATOM 686 C C . PHE A 1 86 ? -7.069 0.274 4.267 1.00 95.00 86 PHE A C 1
ATOM 688 O O . PHE A 1 86 ? -6.574 -0.038 3.189 1.00 95.00 86 PHE A O 1
ATOM 695 N N . VAL A 1 87 ? -7.817 -0.569 4.980 1.00 93.69 87 VAL A N 1
ATOM 696 C CA . VAL A 1 87 ? -8.092 -1.951 4.569 1.00 93.69 87 VAL A CA 1
ATOM 697 C C . VAL A 1 87 ? -8.888 -2.011 3.262 1.00 93.69 87 VAL A C 1
ATOM 699 O O . VAL A 1 87 ? -8.566 -2.813 2.385 1.00 93.69 87 VAL A O 1
ATOM 702 N N . GLU A 1 88 ? -9.892 -1.149 3.096 1.00 93.44 88 GLU A N 1
ATOM 703 C CA . GLU A 1 88 ? -10.677 -1.062 1.858 1.00 93.44 88 GLU A CA 1
ATOM 704 C C . GLU A 1 88 ? -9.817 -0.643 0.659 1.00 93.44 88 GLU A C 1
ATOM 706 O O . GLU A 1 88 ? -9.869 -1.276 -0.397 1.00 93.44 88 GLU A O 1
ATOM 711 N N . GLN A 1 89 ? -8.986 0.389 0.823 1.00 95.25 89 GLN A N 1
ATOM 712 C CA . GLN A 1 89 ? -8.116 0.885 -0.244 1.00 95.25 89 GLN A CA 1
ATOM 713 C C . GLN A 1 89 ? -6.941 -0.050 -0.534 1.00 95.25 89 GLN A C 1
ATOM 715 O O . GLN A 1 89 ? -6.539 -0.158 -1.689 1.00 95.25 89 GLN A O 1
ATOM 720 N N . LEU A 1 90 ? -6.443 -0.787 0.462 1.00 94.69 90 LEU A N 1
ATOM 721 C CA . LEU A 1 90 ? -5.487 -1.870 0.245 1.00 94.69 90 LEU A CA 1
ATOM 722 C C . LEU A 1 90 ? -6.106 -2.990 -0.603 1.00 94.69 90 LEU A C 1
ATOM 724 O O . LEU A 1 90 ? -5.474 -3.455 -1.546 1.00 94.69 90 LEU A O 1
ATOM 728 N N . ASN A 1 91 ? -7.347 -3.400 -0.332 1.00 93.75 91 ASN A N 1
ATOM 729 C CA . ASN A 1 91 ? -8.008 -4.396 -1.177 1.00 93.75 91 ASN A CA 1
ATOM 730 C C . ASN A 1 91 ? -8.173 -3.895 -2.626 1.00 93.75 91 ASN A C 1
ATOM 732 O O . ASN A 1 91 ? -7.847 -4.619 -3.564 1.00 93.75 91 ASN A O 1
ATOM 736 N N . LEU A 1 92 ? -8.607 -2.641 -2.814 1.00 94.50 92 LEU A N 1
ATOM 737 C CA . LEU A 1 92 ? -8.709 -2.020 -4.143 1.00 94.50 92 LEU A CA 1
ATOM 738 C C . LEU A 1 92 ? -7.350 -1.909 -4.855 1.00 94.50 92 LEU A C 1
ATOM 740 O O . LEU A 1 92 ? -7.289 -2.084 -6.073 1.00 94.50 92 LEU A O 1
ATOM 744 N N . LEU A 1 93 ? -6.265 -1.643 -4.117 1.00 95.44 93 LEU A N 1
ATOM 745 C CA . LEU A 1 93 ? -4.903 -1.675 -4.648 1.00 95.44 93 LEU A CA 1
ATOM 746 C C . LEU A 1 93 ? -4.578 -3.074 -5.178 1.00 95.44 93 LEU A C 1
ATOM 748 O O . LEU A 1 93 ? -4.197 -3.186 -6.337 1.00 95.44 93 LEU A O 1
ATOM 752 N N . LEU A 1 94 ? -4.763 -4.131 -4.381 1.00 94.00 94 LEU A N 1
ATOM 753 C CA . LEU A 1 94 ? -4.416 -5.500 -4.786 1.00 94.00 94 LEU A CA 1
ATOM 754 C C . LEU A 1 94 ? -5.218 -5.975 -6.006 1.00 94.00 94 LEU A C 1
ATOM 756 O O . LEU A 1 94 ? -4.620 -6.467 -6.961 1.00 94.00 94 LEU A O 1
ATOM 760 N N . GLU A 1 95 ? -6.532 -5.726 -6.045 1.00 94.38 95 GLU A N 1
ATOM 761 C CA . GLU A 1 95 ? -7.368 -5.984 -7.234 1.00 94.38 95 GLU A CA 1
ATOM 762 C C . GLU A 1 95 ? -6.870 -5.228 -8.480 1.00 94.38 95 GLU A C 1
ATOM 764 O O . GLU A 1 95 ? -7.001 -5.695 -9.616 1.00 94.38 95 GLU A O 1
ATOM 769 N N . THR A 1 96 ? -6.303 -4.036 -8.283 1.00 95.25 96 THR A N 1
ATOM 770 C CA . THR A 1 96 ? -5.749 -3.213 -9.361 1.00 95.25 96 THR A CA 1
ATOM 771 C C . THR A 1 96 ? -4.373 -3.723 -9.806 1.00 95.25 96 THR A C 1
ATOM 773 O O . THR A 1 96 ? -4.118 -3.785 -11.009 1.00 95.25 96 THR A O 1
ATOM 776 N N . LEU A 1 97 ? -3.504 -4.143 -8.880 1.00 94.38 97 LEU A N 1
ATOM 777 C CA . LEU A 1 97 ? -2.206 -4.749 -9.196 1.00 94.38 97 LEU A CA 1
ATOM 778 C C . LEU A 1 97 ? -2.384 -6.069 -9.959 1.00 94.38 97 LEU A C 1
ATOM 780 O O . LEU A 1 97 ? -1.775 -6.236 -11.015 1.00 94.38 97 LEU A O 1
ATOM 784 N N . GLU A 1 98 ? -3.289 -6.945 -9.507 1.00 93.81 98 GLU A N 1
ATOM 785 C CA . GLU A 1 98 ? -3.634 -8.195 -10.200 1.00 93.81 98 GLU A CA 1
ATOM 786 C C . GLU A 1 98 ? -4.117 -7.921 -11.635 1.00 93.81 98 GLU A C 1
ATOM 788 O O . GLU A 1 98 ? -3.620 -8.521 -12.589 1.00 93.81 98 GLU A O 1
ATOM 793 N N . ARG A 1 99 ? -5.018 -6.943 -11.816 1.00 95.06 99 ARG A N 1
ATOM 794 C CA . ARG A 1 99 ? -5.541 -6.539 -13.135 1.00 95.06 99 ARG A CA 1
ATOM 795 C C . ARG A 1 99 ? -4.452 -6.085 -14.110 1.00 95.06 99 ARG A C 1
ATOM 797 O O . ARG A 1 99 ? -4.587 -6.318 -15.311 1.00 95.06 99 ARG A O 1
ATOM 804 N N . TYR A 1 100 ? -3.403 -5.429 -13.617 1.00 94.50 100 TYR A N 1
ATOM 805 C CA . TYR A 1 100 ? -2.264 -4.980 -14.425 1.00 94.50 100 TYR A CA 1
ATOM 806 C C . TYR A 1 100 ? -1.090 -5.974 -14.444 1.00 94.50 100 TYR A C 1
ATOM 808 O O . TYR A 1 100 ? -0.055 -5.661 -15.031 1.00 94.50 100 TYR A O 1
ATOM 816 N N . LEU A 1 101 ? -1.256 -7.166 -13.853 1.00 93.69 101 LEU A N 1
ATOM 817 C CA . LEU A 1 101 ? -0.228 -8.204 -13.720 1.00 93.69 101 LEU A CA 1
ATOM 818 C C . LEU A 1 101 ? 1.055 -7.682 -13.040 1.00 93.69 101 LEU A C 1
ATOM 820 O O . LEU A 1 101 ? 2.170 -7.983 -13.469 1.00 93.69 101 LEU A O 1
ATOM 824 N N . LEU A 1 102 ? 0.880 -6.879 -11.988 1.00 93.06 102 LEU A N 1
ATOM 825 C CA . LEU A 1 102 ? 1.940 -6.351 -11.129 1.00 93.06 102 LEU A CA 1
ATOM 826 C C . LEU A 1 102 ? 1.997 -7.142 -9.819 1.00 93.06 102 LEU A C 1
ATOM 828 O O . LEU A 1 102 ? 0.963 -7.396 -9.205 1.00 93.06 102 LEU A O 1
ATOM 832 N N . SER A 1 103 ? 3.198 -7.497 -9.361 1.00 91.44 103 SER A N 1
ATOM 833 C CA . SER A 1 103 ? 3.364 -8.182 -8.075 1.00 91.44 103 SER A CA 1
ATOM 834 C C . SER A 1 103 ? 3.093 -7.257 -6.881 1.00 91.44 103 SER A C 1
ATOM 836 O O . SER A 1 103 ? 3.656 -6.164 -6.781 1.00 91.44 103 SER A O 1
ATOM 838 N N . GLU A 1 104 ? 2.293 -7.738 -5.926 1.00 90.69 104 GLU A N 1
ATOM 839 C CA . GLU A 1 104 ? 2.050 -7.107 -4.620 1.00 90.69 104 GLU A CA 1
ATOM 840 C C . GLU A 1 104 ? 3.320 -6.983 -3.754 1.00 90.69 104 GLU A C 1
ATOM 842 O O . GLU A 1 104 ? 3.423 -6.091 -2.914 1.00 90.69 104 GLU A O 1
ATOM 847 N N . GLU A 1 105 ? 4.340 -7.804 -4.018 1.00 90.69 105 GLU A N 1
ATOM 848 C CA . GLU A 1 105 ? 5.652 -7.764 -3.352 1.00 90.69 105 GLU A CA 1
ATOM 849 C C . GLU A 1 105 ? 6.493 -6.527 -3.720 1.00 90.69 105 GLU A C 1
ATOM 851 O O . GLU A 1 105 ? 7.555 -6.292 -3.138 1.00 90.69 105 GLU A O 1
ATOM 856 N N . ARG A 1 106 ? 6.023 -5.729 -4.689 1.00 90.31 106 ARG A N 1
ATOM 857 C CA . ARG A 1 106 ? 6.591 -4.420 -5.040 1.00 90.31 106 ARG A CA 1
ATOM 858 C C . ARG A 1 106 ? 6.090 -3.293 -4.134 1.00 90.31 106 ARG A C 1
ATOM 860 O O . ARG A 1 106 ? 6.661 -2.207 -4.185 1.00 90.31 106 ARG A O 1
ATOM 867 N N . VAL A 1 107 ? 5.024 -3.486 -3.350 1.00 92.88 107 VAL A N 1
ATOM 868 C CA . VAL A 1 107 ? 4.469 -2.423 -2.493 1.00 92.88 107 VAL A CA 1
ATOM 869 C C . VAL A 1 107 ? 5.475 -2.038 -1.406 1.00 92.88 107 VAL A C 1
ATOM 871 O O . VAL A 1 107 ? 6.006 -2.896 -0.703 1.00 92.88 107 VAL A O 1
ATOM 874 N N . LEU A 1 108 ? 5.734 -0.737 -1.257 1.00 91.81 108 LEU A N 1
ATOM 875 C CA . LEU A 1 108 ? 6.612 -0.211 -0.216 1.00 91.81 108 LEU A CA 1
ATOM 876 C C . LEU A 1 108 ? 5.824 0.068 1.065 1.00 91.81 108 LEU A C 1
ATOM 878 O O . LEU A 1 108 ? 4.977 0.954 1.118 1.00 91.81 108 LEU A O 1
ATOM 882 N N . TRP A 1 109 ? 6.149 -0.690 2.111 1.00 92.50 109 TRP A N 1
ATOM 883 C CA . TRP A 1 109 ? 5.442 -0.706 3.398 1.00 92.50 109 TRP A CA 1
ATOM 884 C C . TRP A 1 109 ? 5.972 0.283 4.441 1.00 92.50 109 TRP A C 1
ATOM 886 O O . TRP A 1 109 ? 5.668 0.159 5.626 1.00 92.50 109 TRP A O 1
ATOM 896 N N . GLU A 1 110 ? 6.804 1.232 4.023 1.00 91.94 110 GLU A N 1
ATOM 897 C CA . GLU A 1 110 ? 7.353 2.259 4.906 1.00 91.94 110 GLU A CA 1
ATOM 898 C C . GLU A 1 110 ? 6.353 3.428 5.026 1.00 91.94 110 GLU A C 1
ATOM 900 O O . GLU A 1 110 ? 5.909 3.933 3.991 1.00 91.94 110 GLU A O 1
ATOM 905 N N . PRO A 1 111 ? 6.004 3.913 6.232 1.00 93.62 111 PRO A N 1
ATOM 906 C CA . PRO A 1 111 ? 5.054 5.021 6.407 1.00 93.62 111 PRO A CA 1
ATOM 907 C C . PRO A 1 111 ? 5.481 6.332 5.729 1.00 93.62 111 PRO A C 1
ATOM 909 O O . PRO A 1 111 ? 4.633 7.158 5.394 1.00 93.62 111 PRO A O 1
ATOM 912 N N . SER A 1 112 ? 6.780 6.516 5.480 1.00 92.38 112 SER A N 1
ATOM 913 C CA . SER A 1 112 ? 7.331 7.644 4.717 1.00 92.38 112 SER A CA 1
ATOM 914 C C . SER A 1 112 ? 7.137 7.521 3.194 1.00 92.38 112 SER A C 1
ATOM 916 O O . SER A 1 112 ? 7.296 8.508 2.476 1.00 92.38 112 SER A O 1
ATOM 918 N N . LEU A 1 113 ? 6.773 6.329 2.697 1.00 93.06 113 LEU A N 1
ATOM 919 C CA . LEU A 1 113 ? 6.617 5.986 1.273 1.00 93.06 113 LEU A CA 1
ATOM 920 C C . LEU A 1 113 ? 5.164 5.632 0.883 1.00 93.06 113 LEU A C 1
ATOM 922 O O . LEU A 1 113 ? 4.878 5.405 -0.295 1.00 93.06 113 LEU A O 1
ATOM 926 N N . ILE A 1 114 ? 4.245 5.619 1.852 1.00 95.56 114 ILE A N 1
ATOM 927 C CA . ILE A 1 114 ? 2.792 5.564 1.644 1.00 95.56 114 ILE A CA 1
ATOM 928 C C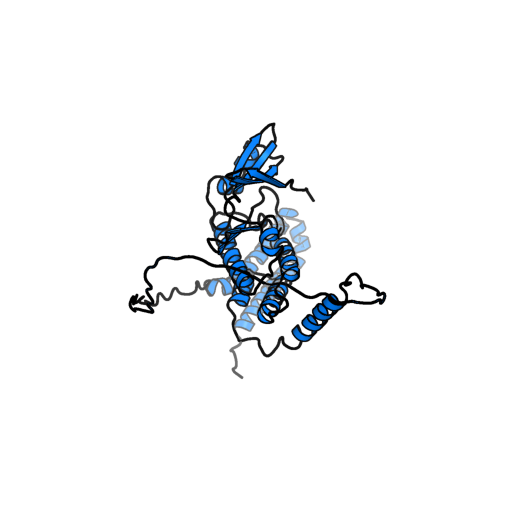 . ILE A 1 114 ? 2.244 6.973 1.870 1.00 95.56 114 ILE A C 1
ATOM 930 O O . ILE A 1 114 ? 2.585 7.620 2.859 1.00 95.56 114 ILE A O 1
ATOM 934 N N . PHE A 1 115 ? 1.400 7.454 0.962 1.00 96.12 115 PHE A N 1
ATOM 935 C CA . PHE A 1 115 ? 0.934 8.838 0.935 1.00 96.12 115 PHE A CA 1
ATOM 936 C C . PHE A 1 115 ? -0.587 8.930 1.039 1.00 96.12 115 PHE A C 1
ATOM 938 O O . PHE A 1 115 ? -1.310 8.028 0.620 1.00 96.12 115 PHE A O 1
ATOM 945 N N . TYR A 1 116 ? -1.074 10.045 1.578 1.00 95.81 116 TYR A N 1
ATOM 946 C CA . TYR A 1 116 ? -2.486 10.340 1.771 1.00 95.81 116 TYR A CA 1
ATOM 947 C C . TYR A 1 116 ? -2.870 11.676 1.122 1.00 95.81 116 TYR A C 1
ATOM 949 O O . TYR A 1 116 ? -2.325 12.733 1.448 1.00 95.81 116 TYR A O 1
ATOM 957 N N . GLU A 1 117 ? -3.825 11.627 0.195 1.00 94.69 117 GLU A N 1
ATOM 958 C CA . GLU A 1 117 ? -4.457 12.786 -0.435 1.00 94.69 117 GLU A CA 1
ATOM 959 C C . GLU A 1 117 ? -5.707 13.164 0.379 1.00 94.69 117 GLU A C 1
ATOM 961 O O . GLU A 1 117 ? -6.810 12.687 0.101 1.00 94.69 117 GLU A O 1
ATOM 966 N N . GLU A 1 118 ? -5.542 14.015 1.401 1.00 88.00 118 GLU A N 1
ATOM 967 C CA . GLU A 1 118 ? -6.610 14.390 2.351 1.00 88.00 118 GLU A CA 1
ATOM 968 C C . GLU A 1 118 ? -7.859 14.941 1.638 1.00 88.00 118 GLU A C 1
ATOM 970 O O . GLU A 1 118 ? -8.976 14.534 1.944 1.00 88.00 118 GLU A O 1
ATOM 975 N N . GLY A 1 119 ? -7.683 15.762 0.595 1.00 88.25 119 GLY A N 1
ATOM 976 C CA . GLY A 1 119 ? -8.791 16.328 -0.188 1.00 88.25 119 GLY A CA 1
ATOM 977 C C . GLY A 1 119 ? -9.616 15.314 -0.998 1.00 88.25 119 GLY A C 1
ATOM 978 O O . GLY A 1 119 ? -10.725 15.640 -1.419 1.00 88.25 119 GLY A O 1
ATOM 979 N N . ARG A 1 120 ? -9.108 14.092 -1.220 1.00 89.38 120 ARG A N 1
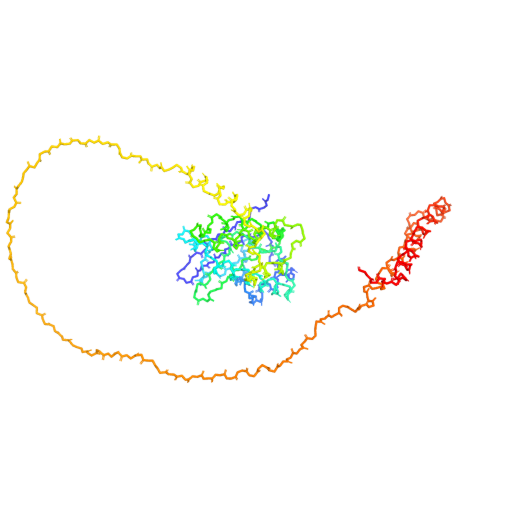ATOM 980 C CA . ARG A 1 120 ? -9.852 12.986 -1.859 1.00 89.38 120 ARG A CA 1
ATOM 981 C C . ARG A 1 120 ? -10.051 11.776 -0.944 1.00 89.38 120 ARG A C 1
ATOM 983 O O . ARG A 1 120 ? -10.690 10.816 -1.369 1.00 89.38 120 ARG A O 1
ATOM 990 N N . MET A 1 121 ? -9.523 11.821 0.282 1.00 90.69 121 MET A N 1
ATOM 991 C CA . MET A 1 121 ? -9.490 10.722 1.256 1.00 90.69 121 MET A CA 1
ATOM 992 C C . MET A 1 121 ? -8.817 9.442 0.715 1.00 90.69 121 MET A C 1
ATOM 994 O O . MET A 1 121 ? -9.229 8.325 1.041 1.00 90.69 121 MET A O 1
ATOM 998 N N . ARG A 1 122 ? -7.795 9.596 -0.143 1.00 93.69 122 ARG A N 1
ATOM 999 C CA . ARG A 1 122 ? -7.153 8.488 -0.876 1.00 93.69 122 ARG A CA 1
ATOM 1000 C C . ARG A 1 122 ? -5.758 8.157 -0.373 1.00 93.69 122 ARG A C 1
ATOM 1002 O O . ARG A 1 122 ? -4.973 9.057 -0.100 1.00 93.69 122 ARG A O 1
ATOM 1009 N N . LEU A 1 123 ? -5.447 6.867 -0.336 1.00 96.19 123 LEU A N 1
ATOM 1010 C CA . LEU A 1 123 ? -4.105 6.333 -0.144 1.00 96.19 123 LEU A CA 1
ATOM 1011 C C . LEU A 1 123 ? -3.432 6.102 -1.498 1.00 96.19 123 LEU A C 1
ATOM 1013 O O . LEU A 1 123 ? -4.056 5.616 -2.443 1.00 96.19 123 LEU A O 1
ATOM 1017 N N . LEU A 1 124 ? -2.156 6.462 -1.575 1.00 96.75 124 LEU A N 1
ATOM 1018 C CA . LEU A 1 124 ? -1.305 6.330 -2.749 1.00 96.75 124 LEU A CA 1
ATOM 1019 C C . LEU A 1 124 ? -0.016 5.626 -2.324 1.00 96.75 124 LEU A C 1
ATOM 1021 O O . LEU A 1 124 ? 0.736 6.126 -1.488 1.00 96.75 124 LEU A O 1
ATOM 1025 N N . PHE A 1 125 ? 0.224 4.449 -2.885 1.00 96.00 125 PHE A N 1
ATOM 1026 C CA . PHE A 1 125 ? 1.343 3.588 -2.527 1.00 96.00 125 PHE A CA 1
ATOM 1027 C C . PHE A 1 125 ? 2.479 3.747 -3.543 1.00 96.00 125 PHE A C 1
ATOM 1029 O O . PHE A 1 125 ? 2.249 3.751 -4.756 1.00 96.00 125 PHE A O 1
ATOM 1036 N N . ALA A 1 126 ? 3.719 3.862 -3.066 1.00 93.81 126 ALA A N 1
ATOM 1037 C CA . ALA A 1 126 ? 4.888 3.727 -3.926 1.00 93.81 126 ALA A CA 1
ATOM 1038 C C . ALA A 1 126 ? 5.163 2.238 -4.218 1.00 93.81 126 ALA A C 1
ATOM 1040 O O . ALA A 1 126 ? 5.111 1.398 -3.317 1.00 93.81 126 ALA A O 1
ATOM 1041 N N . LEU A 1 127 ? 5.477 1.909 -5.476 1.00 92.31 127 LEU A N 1
ATOM 1042 C CA . LEU A 1 127 ? 5.855 0.555 -5.898 1.00 92.31 127 LEU A CA 1
ATOM 1043 C C . LEU A 1 127 ? 7.324 0.514 -6.298 1.00 92.31 127 LEU A C 1
ATOM 1045 O O . LEU A 1 127 ? 7.731 1.267 -7.180 1.00 92.31 127 LEU A O 1
ATOM 1049 N N . LEU A 1 128 ? 8.098 -0.393 -5.715 1.00 83.06 128 LEU A N 1
ATOM 1050 C CA . LEU A 1 128 ? 9.518 -0.552 -5.988 1.00 83.06 128 LEU A CA 1
ATOM 1051 C C . LEU A 1 128 ? 9.774 -1.408 -7.245 1.00 83.06 128 LEU A C 1
ATOM 1053 O O . LEU A 1 128 ? 9.334 -2.557 -7.319 1.00 83.06 128 LEU A O 1
ATOM 1057 N N . PRO A 1 129 ? 10.522 -0.903 -8.237 1.00 71.12 129 PRO A N 1
ATOM 1058 C CA . PRO A 1 129 ? 10.918 -1.685 -9.398 1.00 71.12 129 PRO A CA 1
ATOM 1059 C C . PRO A 1 129 ? 12.153 -2.550 -9.107 1.00 71.12 129 PRO A C 1
ATOM 1061 O O . PRO A 1 129 ? 13.209 -2.045 -8.739 1.00 71.12 129 PRO A O 1
ATOM 1064 N N . GLY A 1 130 ? 12.034 -3.861 -9.334 1.00 63.19 130 GLY A N 1
ATOM 1065 C CA . GLY A 1 130 ? 13.170 -4.797 -9.376 1.00 63.19 130 GLY A CA 1
ATOM 1066 C C . GLY A 1 130 ? 13.512 -5.537 -8.075 1.00 63.19 130 GLY A C 1
ATOM 1067 O O . GLY A 1 130 ? 14.310 -6.468 -8.121 1.00 63.19 130 GLY A O 1
ATOM 1068 N N . LYS A 1 131 ? 12.888 -5.200 -6.940 1.00 64.94 131 LYS A N 1
ATOM 1069 C CA . LYS A 1 131 ? 13.048 -5.913 -5.660 1.00 64.94 131 LYS A CA 1
ATOM 1070 C C . LYS A 1 131 ? 11.682 -6.348 -5.135 1.00 64.94 131 LYS A C 1
ATOM 1072 O O . LYS A 1 131 ? 10.708 -5.614 -5.262 1.00 64.94 131 LYS A O 1
ATOM 1077 N N . GLN A 1 132 ? 11.645 -7.544 -4.558 1.00 67.00 132 GLN A N 1
ATOM 1078 C CA . GLN A 1 132 ? 10.465 -8.158 -3.955 1.00 67.00 132 GLN A CA 1
ATOM 1079 C C . GLN A 1 132 ? 10.720 -8.307 -2.452 1.00 67.00 132 GLN A C 1
ATOM 1081 O O . GLN A 1 132 ? 11.703 -8.927 -2.039 1.00 67.00 132 GLN A O 1
ATOM 1086 N N . GLU A 1 133 ? 9.869 -7.696 -1.632 1.00 80.12 133 GLU A N 1
ATOM 1087 C CA . GLU A 1 133 ? 9.732 -8.029 -0.212 1.00 80.12 133 GLU A CA 1
ATOM 1088 C C . GLU A 1 133 ? 8.467 -8.876 -0.063 1.00 80.12 133 GLU A C 1
ATOM 1090 O O . GLU A 1 133 ? 7.471 -8.604 -0.727 1.00 80.12 133 GLU A O 1
ATOM 1095 N N . SER A 1 134 ? 8.479 -9.891 0.808 1.00 87.94 134 SER A N 1
ATOM 1096 C CA . SER A 1 134 ? 7.266 -10.678 1.051 1.00 87.94 134 SER A CA 1
ATOM 1097 C C . SER A 1 134 ? 6.139 -9.750 1.500 1.00 87.94 134 SER A C 1
ATOM 1099 O O . SER A 1 134 ? 6.237 -9.134 2.567 1.00 87.94 134 SER A O 1
ATOM 1101 N N . PHE A 1 135 ? 5.072 -9.682 0.698 1.00 88.69 135 PHE A N 1
ATOM 1102 C CA . PHE A 1 135 ? 3.905 -8.828 0.929 1.00 88.69 135 PHE A CA 1
ATOM 1103 C C . PHE A 1 135 ? 3.417 -8.907 2.383 1.00 88.69 135 PHE A C 1
ATOM 1105 O O . PHE A 1 135 ? 3.224 -7.885 3.040 1.00 88.69 135 PHE A O 1
ATOM 1112 N N . LEU A 1 136 ? 3.310 -10.126 2.922 1.00 88.31 136 LEU A N 1
ATOM 1113 C CA . LEU A 1 136 ? 2.838 -10.369 4.283 1.00 88.31 136 LEU A CA 1
ATOM 1114 C C . LEU A 1 136 ? 3.788 -9.829 5.363 1.00 88.31 136 LEU A C 1
ATOM 1116 O O . LEU A 1 136 ? 3.309 -9.307 6.368 1.00 88.31 136 LEU A O 1
ATOM 1120 N N . GLU A 1 137 ? 5.111 -9.927 5.197 1.00 88.62 137 GLU A N 1
ATOM 1121 C CA . GLU A 1 137 ? 6.040 -9.408 6.212 1.00 88.62 137 GLU A CA 1
ATOM 1122 C C . GLU A 1 137 ? 6.163 -7.882 6.150 1.00 88.62 137 GLU A C 1
ATOM 1124 O O . GLU A 1 137 ? 6.190 -7.229 7.195 1.00 88.62 137 GLU A O 1
ATOM 1129 N N . GLY A 1 138 ? 6.129 -7.302 4.948 1.00 90.50 138 GLY A N 1
ATOM 1130 C CA . GLY A 1 138 ? 6.031 -5.855 4.773 1.00 90.50 138 GLY A CA 1
ATOM 1131 C C . GLY A 1 138 ? 4.753 -5.291 5.406 1.00 90.50 138 GLY A C 1
ATOM 1132 O O . GLY A 1 138 ? 4.821 -4.390 6.244 1.00 90.50 138 GLY A O 1
ATOM 1133 N N . LEU A 1 139 ? 3.595 -5.894 5.112 1.00 91.38 139 LEU A N 1
ATOM 1134 C CA . LEU A 1 139 ? 2.305 -5.528 5.705 1.00 91.38 139 LEU A CA 1
ATOM 1135 C C . LEU A 1 139 ? 2.297 -5.700 7.236 1.00 91.38 139 LEU A C 1
ATOM 1137 O O . LEU A 1 139 ? 1.779 -4.839 7.947 1.00 91.38 139 LEU A O 1
ATOM 1141 N N . ARG A 1 140 ? 2.920 -6.759 7.774 1.00 90.06 140 ARG A N 1
ATOM 1142 C CA . ARG A 1 140 ? 3.121 -6.929 9.227 1.00 90.06 140 ARG A CA 1
ATOM 1143 C C . ARG A 1 140 ? 3.998 -5.835 9.827 1.00 90.06 140 ARG A C 1
ATOM 1145 O O . ARG A 1 140 ? 3.667 -5.348 10.905 1.00 90.06 140 ARG A O 1
ATOM 1152 N N . ARG A 1 141 ? 5.091 -5.430 9.165 1.00 91.25 141 ARG A N 1
ATOM 1153 C CA . ARG A 1 141 ? 5.929 -4.300 9.609 1.00 91.25 141 ARG A CA 1
ATOM 1154 C C . ARG A 1 141 ? 5.118 -3.011 9.656 1.00 91.25 141 ARG A C 1
ATOM 1156 O O . ARG A 1 141 ? 5.145 -2.340 10.683 1.00 91.25 141 ARG A O 1
ATOM 1163 N N . PHE A 1 142 ? 4.351 -2.723 8.609 1.00 93.81 142 PHE A N 1
ATOM 1164 C CA . PHE A 1 142 ? 3.471 -1.559 8.576 1.00 93.81 142 PHE A CA 1
ATOM 1165 C C . PHE A 1 142 ? 2.438 -1.583 9.716 1.00 93.81 142 PHE A C 1
ATOM 1167 O O . PHE A 1 142 ? 2.291 -0.599 10.434 1.00 93.81 142 PHE A O 1
ATOM 1174 N N . PHE A 1 143 ? 1.780 -2.720 9.967 1.00 92.06 143 PHE A N 1
ATOM 1175 C CA . PHE A 1 143 ? 0.804 -2.831 11.058 1.00 92.06 143 PHE A CA 1
ATOM 1176 C C . PHE A 1 143 ? 1.405 -2.718 12.468 1.00 92.06 143 PHE A C 1
ATOM 1178 O O . PHE A 1 143 ? 0.687 -2.334 13.390 1.00 92.06 143 PHE A O 1
ATOM 1185 N N . ARG A 1 144 ? 2.705 -2.996 12.653 1.00 91.06 144 ARG A N 1
ATOM 1186 C CA . ARG A 1 144 ? 3.412 -2.687 13.910 1.00 91.06 144 ARG A CA 1
ATOM 1187 C C . ARG A 1 144 ? 3.513 -1.171 14.120 1.00 91.06 144 ARG A C 1
ATOM 1189 O O . ARG A 1 144 ? 3.084 -0.694 15.164 1.00 91.06 144 ARG A O 1
ATOM 1196 N N . TRP A 1 145 ? 3.940 -0.420 13.101 1.00 94.06 145 TRP A N 1
ATOM 1197 C CA . TRP A 1 145 ? 3.950 1.050 13.147 1.00 94.06 145 TRP A CA 1
ATOM 1198 C C . TRP A 1 145 ? 2.548 1.641 13.365 1.00 94.06 145 TRP A C 1
ATOM 1200 O O . TRP A 1 145 ? 2.383 2.552 14.173 1.00 94.06 145 TRP A O 1
ATOM 1210 N N . VAL A 1 146 ? 1.516 1.088 12.712 1.00 94.12 146 VAL A N 1
ATOM 1211 C CA . VAL A 1 146 ? 0.121 1.516 12.926 1.00 94.12 146 VAL A CA 1
ATOM 1212 C C . VAL A 1 146 ? -0.262 1.416 14.404 1.00 94.12 146 VAL A C 1
ATOM 1214 O O . VAL A 1 146 ? -0.819 2.366 14.943 1.00 94.12 146 VAL A O 1
ATOM 1217 N N . LEU A 1 147 ? 0.064 0.305 15.075 1.00 91.44 147 LEU A N 1
ATOM 1218 C CA . LEU A 1 147 ? -0.225 0.113 16.501 1.00 91.44 147 LEU A CA 1
ATOM 1219 C C . LEU A 1 147 ? 0.525 1.092 17.408 1.00 91.44 147 LEU A C 1
ATOM 1221 O O . LEU A 1 147 ? -0.009 1.480 18.439 1.00 91.44 147 LEU A O 1
ATOM 1225 N N . GLU A 1 148 ? 1.721 1.538 17.040 1.00 91.19 148 GLU A N 1
ATOM 1226 C CA . GLU A 1 148 ? 2.438 2.573 17.799 1.00 91.19 148 GLU A CA 1
ATOM 1227 C C . GLU A 1 148 ? 1.718 3.938 17.741 1.00 91.19 148 GLU A C 1
ATOM 1229 O O . GLU A 1 148 ? 1.868 4.745 18.656 1.00 91.19 148 GLU A O 1
ATOM 1234 N N . HIS A 1 149 ? 0.887 4.169 16.715 1.00 93.56 149 HIS A N 1
ATOM 1235 C CA . HIS A 1 149 ? 0.253 5.460 16.419 1.00 93.56 149 HIS A CA 1
ATOM 1236 C C . HIS A 1 149 ? -1.283 5.463 16.563 1.00 93.56 149 HIS A C 1
ATOM 1238 O O . HIS A 1 149 ? -1.913 6.473 16.243 1.00 93.56 149 HIS A O 1
ATOM 1244 N N . ILE A 1 150 ? -1.926 4.378 17.022 1.00 95.38 150 ILE A N 1
ATOM 1245 C CA . ILE A 1 150 ? -3.393 4.354 17.184 1.00 95.38 150 ILE A CA 1
ATOM 1246 C C . ILE A 1 150 ? -3.909 5.301 18.271 1.00 95.38 150 ILE A C 1
ATOM 1248 O O . ILE A 1 150 ? -3.224 5.641 19.234 1.00 95.38 150 ILE A O 1
ATOM 1252 N N . ASP A 1 151 ? -5.178 5.680 18.136 1.00 93.69 151 ASP A N 1
ATOM 1253 C CA . ASP A 1 151 ? -5.933 6.324 19.205 1.00 93.69 151 ASP A CA 1
ATOM 1254 C C . ASP A 1 151 ? -6.220 5.343 20.356 1.00 93.69 151 ASP A C 1
ATOM 1256 O O . ASP A 1 151 ? -7.208 4.606 20.349 1.00 93.69 151 ASP A O 1
ATOM 1260 N N . TYR A 1 152 ? -5.334 5.356 21.354 1.00 91.38 152 TYR A N 1
ATOM 1261 C CA . TYR A 1 152 ? -5.432 4.576 22.590 1.00 91.38 152 TYR A CA 1
ATOM 1262 C C . TYR A 1 152 ? -6.481 5.082 23.592 1.00 91.38 152 TYR A C 1
ATOM 1264 O O . TYR A 1 152 ? -6.602 4.507 24.679 1.00 91.38 152 TYR A O 1
ATOM 1272 N N . ASP A 1 153 ? -7.225 6.135 23.259 1.00 91.62 153 ASP A N 1
ATOM 1273 C CA . ASP A 1 153 ? -8.327 6.624 24.086 1.00 91.62 153 ASP A CA 1
ATOM 1274 C C . ASP A 1 153 ? -9.692 6.144 23.529 1.00 91.62 153 ASP A C 1
ATOM 1276 O O . ASP A 1 153 ? -10.705 6.201 24.229 1.00 91.62 153 ASP A O 1
ATOM 1280 N N . SER A 1 154 ? -9.708 5.564 22.317 1.00 91.75 154 SER A N 1
ATOM 1281 C CA . SER A 1 154 ? -10.861 4.893 21.702 1.00 91.75 154 SER A CA 1
ATOM 1282 C C . SER A 1 154 ? -10.760 3.363 21.783 1.00 91.75 154 SER A C 1
ATOM 1284 O O . SER A 1 154 ? -9.971 2.721 21.085 1.00 91.75 154 SER A O 1
ATOM 1286 N N . GLU A 1 155 ? -11.640 2.746 22.579 1.00 89.69 155 GLU A N 1
ATOM 1287 C CA . GLU A 1 155 ? -11.773 1.282 22.674 1.00 89.69 155 GLU A CA 1
ATOM 1288 C C . GLU A 1 155 ? -12.034 0.629 21.303 1.00 89.69 155 GLU A C 1
ATOM 1290 O O . GLU A 1 155 ? -11.496 -0.438 21.007 1.00 89.69 155 GLU A O 1
ATOM 1295 N N . GLN A 1 156 ? -12.814 1.286 20.438 1.00 89.81 156 GLN A N 1
ATOM 1296 C CA . GLN A 1 156 ? -13.177 0.762 19.119 1.00 89.81 156 GLN A CA 1
ATOM 1297 C C . GLN A 1 156 ? -11.957 0.700 18.186 1.00 89.81 156 GLN A C 1
ATOM 1299 O O . GLN A 1 156 ? -11.723 -0.327 17.542 1.00 89.81 156 GLN A O 1
ATOM 1304 N N . THR A 1 157 ? -11.130 1.753 18.186 1.00 92.75 157 THR A N 1
ATOM 1305 C CA . THR A 1 157 ? -9.851 1.791 17.460 1.00 92.75 157 THR A CA 1
ATOM 1306 C C . THR A 1 157 ? -8.916 0.680 17.941 1.00 92.75 157 THR A C 1
ATOM 1308 O O . THR A 1 157 ? -8.391 -0.073 17.118 1.00 92.75 157 THR A O 1
ATOM 1311 N N . ILE A 1 158 ? -8.744 0.541 19.263 1.00 91.62 158 ILE A N 1
ATOM 1312 C CA . ILE A 1 158 ? -7.907 -0.496 19.887 1.00 91.62 158 ILE A CA 1
ATOM 1313 C C . ILE A 1 158 ? -8.357 -1.888 19.431 1.00 91.62 158 ILE A C 1
ATOM 1315 O O . ILE A 1 158 ? -7.566 -2.650 18.869 1.00 91.62 158 ILE A O 1
ATOM 1319 N N . VAL A 1 159 ? -9.635 -2.223 19.629 1.00 90.31 159 VAL A N 1
ATOM 1320 C CA . VAL A 1 159 ? -10.183 -3.547 19.296 1.00 90.31 159 VAL A CA 1
ATOM 1321 C C . VAL A 1 159 ? -10.037 -3.850 17.802 1.00 90.31 159 VAL A C 1
ATOM 1323 O O . VAL A 1 159 ? -9.631 -4.960 17.447 1.00 90.31 159 VAL A O 1
ATOM 1326 N N . LEU A 1 160 ? -10.296 -2.880 16.917 1.00 91.81 160 LEU A N 1
ATOM 1327 C CA . LEU A 1 160 ? -10.121 -3.067 15.475 1.00 91.81 160 LEU A CA 1
ATOM 1328 C C . LEU A 1 160 ? -8.651 -3.324 15.103 1.00 91.81 160 LEU A C 1
ATOM 1330 O O . LEU A 1 160 ? -8.360 -4.283 14.383 1.00 91.81 160 LEU A O 1
ATOM 1334 N N . ALA A 1 161 ? -7.719 -2.516 15.614 1.00 91.44 161 ALA A N 1
ATOM 1335 C CA . ALA A 1 161 ? -6.296 -2.644 15.308 1.00 91.44 161 ALA A CA 1
ATOM 1336 C C . ALA A 1 161 ? -5.721 -3.997 15.769 1.00 91.44 161 ALA A C 1
ATOM 1338 O O . ALA A 1 161 ? -5.040 -4.681 14.998 1.00 91.44 161 ALA A O 1
ATOM 1339 N N . TYR A 1 162 ? -6.061 -4.442 16.986 1.00 89.06 162 TYR A N 1
ATOM 1340 C CA . TYR A 1 162 ? -5.638 -5.751 17.490 1.00 89.06 162 TYR A CA 1
ATOM 1341 C C . TYR A 1 162 ? -6.262 -6.920 16.717 1.00 89.06 162 TYR A C 1
ATOM 1343 O O . TYR A 1 162 ? -5.566 -7.904 16.455 1.00 89.06 162 TYR A O 1
ATOM 1351 N N . ARG A 1 163 ? -7.528 -6.824 16.284 1.00 89.94 163 ARG A N 1
ATOM 1352 C CA . ARG A 1 163 ? -8.156 -7.846 15.424 1.00 89.94 163 ARG A CA 1
ATOM 1353 C C . ARG A 1 163 ? -7.455 -7.973 14.075 1.00 89.94 163 ARG A C 1
ATOM 1355 O O . ARG A 1 163 ? -7.190 -9.095 13.638 1.00 89.94 163 ARG A O 1
ATOM 1362 N N . LEU A 1 164 ? -7.110 -6.851 13.442 1.00 90.50 164 LEU A N 1
ATOM 1363 C CA . LEU A 1 164 ? -6.353 -6.840 12.188 1.00 90.50 164 LEU A CA 1
ATOM 1364 C C . LEU A 1 164 ? -4.965 -7.477 12.379 1.00 90.50 164 LEU A C 1
ATOM 1366 O O . LEU A 1 164 ? -4.622 -8.415 11.657 1.00 90.50 164 LEU A O 1
ATOM 1370 N N . LEU A 1 165 ? -4.210 -7.090 13.416 1.00 87.81 165 LEU A N 1
ATOM 1371 C CA . LEU A 1 165 ? -2.922 -7.728 13.723 1.00 87.81 165 LEU A CA 1
ATOM 1372 C C . LEU A 1 165 ? -3.072 -9.242 13.979 1.00 87.81 165 LEU A C 1
ATOM 1374 O O . LEU A 1 165 ? -2.305 -10.045 13.446 1.00 87.81 165 LEU A O 1
ATOM 1378 N N . ARG A 1 166 ? -4.091 -9.663 14.743 1.00 85.94 166 ARG A N 1
ATOM 1379 C CA . ARG A 1 166 ? -4.368 -11.081 15.041 1.00 85.94 166 ARG A CA 1
ATOM 1380 C C . ARG A 1 166 ? -4.641 -11.904 13.778 1.00 85.94 166 ARG A C 1
ATOM 1382 O O . ARG A 1 166 ? -4.313 -13.092 13.758 1.00 85.94 166 ARG A O 1
ATOM 1389 N N . LYS A 1 167 ? -5.230 -11.312 12.730 1.00 87.94 167 LYS A N 1
ATOM 1390 C CA . LYS A 1 167 ? -5.389 -11.968 11.420 1.00 87.94 167 LYS A CA 1
ATOM 1391 C C . LYS A 1 167 ? -4.054 -12.061 10.673 1.00 87.94 167 LYS A C 1
ATOM 1393 O O . LYS A 1 167 ? -3.735 -13.152 10.207 1.00 87.94 167 LYS A O 1
ATOM 1398 N N . LEU A 1 168 ? -3.248 -10.992 10.629 1.00 85.44 168 LEU A N 1
ATOM 1399 C CA . LEU A 1 168 ? -1.918 -11.001 9.983 1.00 85.44 168 LEU A CA 1
ATOM 1400 C C . LEU A 1 168 ? -0.958 -12.040 10.571 1.00 85.44 168 LEU A C 1
ATOM 1402 O O . LEU A 1 168 ? -0.124 -12.592 9.852 1.00 85.44 168 LEU A O 1
ATOM 1406 N N . SER A 1 169 ? -1.052 -12.311 11.871 1.00 79.31 169 SER A N 1
ATOM 1407 C CA . SER A 1 169 ? -0.198 -13.288 12.559 1.00 79.31 169 SER A CA 1
ATOM 1408 C C . SER A 1 169 ? -0.519 -14.752 12.221 1.00 79.31 169 SER A C 1
ATOM 1410 O O . SER A 1 169 ? 0.199 -15.643 12.668 1.00 79.31 169 SER A O 1
ATOM 1412 N N . ARG A 1 170 ? -1.572 -15.035 11.440 1.00 80.69 170 ARG A N 1
ATOM 1413 C CA . ARG A 1 170 ? -1.903 -16.396 10.981 1.00 80.69 170 ARG A CA 1
ATOM 1414 C C . ARG A 1 170 ? -1.100 -16.749 9.726 1.00 80.69 170 ARG A C 1
ATOM 1416 O O . ARG A 1 170 ? -0.900 -15.910 8.855 1.00 80.69 170 ARG A O 1
ATOM 1423 N N . GLU A 1 171 ? -0.675 -18.005 9.610 1.00 64.12 171 GLU A N 1
ATOM 1424 C CA . GLU A 1 171 ? 0.098 -18.490 8.451 1.00 64.12 171 GLU A CA 1
ATOM 1425 C C . GLU A 1 171 ? -0.729 -18.533 7.154 1.00 64.12 171 GLU A C 1
ATOM 1427 O O . GLU A 1 171 ? -0.185 -18.388 6.066 1.00 64.12 171 GLU A O 1
ATOM 1432 N N . SER A 1 172 ? -2.052 -18.690 7.260 1.00 74.56 172 SER A N 1
ATOM 1433 C CA . SER A 1 172 ? -2.982 -18.798 6.128 1.00 74.56 172 SER A CA 1
ATOM 1434 C C . SER A 1 172 ? -3.653 -17.469 5.748 1.00 74.56 172 SER A C 1
ATOM 1436 O O . SER A 1 172 ? -4.813 -17.481 5.332 1.00 74.56 172 SER A O 1
ATOM 1438 N N . PHE A 1 173 ? -2.989 -16.334 5.980 1.00 78.88 173 PHE A N 1
ATOM 1439 C CA . PHE A 1 173 ? -3.575 -15.002 5.804 1.00 78.88 173 PHE A CA 1
ATOM 1440 C C . PHE A 1 173 ? -4.057 -14.741 4.366 1.00 78.88 173 PHE A C 1
ATOM 1442 O O . PHE A 1 173 ? -3.342 -15.025 3.405 1.00 78.88 173 PHE A O 1
ATOM 1449 N N . LYS A 1 174 ? -5.244 -14.138 4.222 1.00 81.50 174 LYS A N 1
ATOM 1450 C CA . LYS A 1 174 ? -5.755 -13.591 2.955 1.00 81.50 174 LYS A CA 1
ATOM 1451 C C . LYS A 1 174 ? -6.308 -12.183 3.159 1.00 81.50 174 LYS A C 1
ATOM 1453 O O . LYS A 1 174 ? -6.935 -11.912 4.178 1.00 81.50 174 LYS A O 1
ATOM 1458 N N . ILE A 1 175 ? -6.211 -11.314 2.147 1.00 81.31 175 ILE A N 1
ATOM 1459 C CA . ILE A 1 175 ? -6.796 -9.959 2.221 1.00 81.31 175 ILE A CA 1
ATOM 1460 C C . ILE A 1 175 ? -8.325 -9.968 2.439 1.00 81.31 175 ILE A C 1
ATOM 1462 O O . ILE A 1 175 ? -8.872 -9.090 3.103 1.00 81.31 175 ILE A O 1
ATOM 1466 N N . GLY A 1 176 ? -9.021 -11.020 1.992 1.00 79.31 176 GLY A N 1
ATOM 1467 C CA . GLY A 1 176 ? -10.440 -11.221 2.306 1.00 79.31 176 GLY A CA 1
ATOM 1468 C C . GLY A 1 176 ? -10.735 -11.301 3.813 1.00 79.31 176 GLY A C 1
ATOM 1469 O O . GLY A 1 176 ? -11.789 -10.840 4.248 1.00 79.31 176 GLY A O 1
ATOM 1470 N N . ASP A 1 177 ? -9.796 -11.799 4.627 1.00 82.31 177 ASP A N 1
ATOM 1471 C CA . ASP A 1 177 ? -9.935 -11.866 6.089 1.00 82.31 177 ASP A CA 1
ATOM 1472 C C . ASP A 1 177 ? -9.918 -10.466 6.727 1.00 82.31 177 ASP A C 1
ATOM 1474 O O . ASP A 1 177 ? -10.539 -10.238 7.766 1.00 82.31 177 ASP A O 1
ATOM 1478 N N . PHE A 1 178 ? -9.212 -9.524 6.098 1.00 82.69 178 PHE A N 1
ATOM 1479 C CA . PHE A 1 178 ? -9.132 -8.117 6.487 1.00 82.69 178 PHE A CA 1
ATOM 1480 C C . PHE A 1 178 ? -10.443 -7.383 6.212 1.00 82.69 178 PHE A C 1
ATOM 1482 O O . PHE A 1 178 ? -10.991 -6.740 7.110 1.00 82.69 178 PHE A O 1
ATOM 1489 N N . LEU A 1 179 ? -10.997 -7.553 5.007 1.00 85.38 179 LEU A N 1
ATOM 1490 C CA . LEU A 1 179 ? -12.326 -7.036 4.682 1.00 85.38 179 LEU A CA 1
ATOM 1491 C C . LEU A 1 179 ? -13.409 -7.613 5.601 1.00 85.38 179 LEU A C 1
ATOM 1493 O O . LEU A 1 179 ? -14.332 -6.888 5.956 1.00 85.38 179 LEU A O 1
ATOM 1497 N N . GLN A 1 180 ? -13.306 -8.882 6.011 1.00 85.44 180 GLN A N 1
ATOM 1498 C CA . GLN A 1 180 ? -14.228 -9.460 6.995 1.00 85.44 180 GLN A CA 1
ATOM 1499 C C . GLN A 1 180 ? -14.137 -8.747 8.348 1.00 85.44 180 GLN A C 1
ATOM 1501 O O . GLN A 1 180 ? -15.169 -8.319 8.851 1.00 85.44 180 GLN A O 1
ATOM 1506 N N . VAL A 1 181 ? -12.934 -8.541 8.902 1.00 84.69 181 VAL A N 1
ATOM 1507 C CA . VAL A 1 181 ? -12.761 -7.829 10.187 1.00 84.69 181 VAL A CA 1
ATOM 1508 C C . VAL A 1 181 ? -13.329 -6.411 10.143 1.00 84.69 181 VAL A C 1
ATOM 1510 O O . VAL A 1 181 ? -13.958 -5.981 11.104 1.00 84.69 181 VAL A O 1
ATOM 1513 N N . VAL A 1 182 ? -13.144 -5.692 9.033 1.00 85.25 182 VAL A N 1
ATOM 1514 C CA . VAL A 1 182 ? -13.697 -4.339 8.873 1.00 85.25 182 VAL A CA 1
ATOM 1515 C C . VAL A 1 182 ? -15.215 -4.361 8.664 1.00 85.25 182 VAL A C 1
ATOM 1517 O O . VAL A 1 182 ? -15.916 -3.521 9.219 1.00 85.25 182 VAL A O 1
ATOM 1520 N N . ARG A 1 183 ? -15.764 -5.320 7.913 1.00 83.62 183 ARG A N 1
ATOM 1521 C CA . ARG A 1 183 ? -17.215 -5.391 7.646 1.00 83.62 183 ARG A CA 1
ATOM 1522 C C . ARG A 1 183 ? -18.027 -6.018 8.784 1.00 83.62 183 ARG A C 1
ATOM 1524 O O . ARG A 1 183 ? -19.239 -5.826 8.825 1.00 83.62 183 ARG A O 1
ATOM 1531 N N . GLN A 1 184 ? -17.398 -6.762 9.694 1.00 76.88 184 GLN A N 1
ATOM 1532 C CA . GLN A 1 184 ? -18.063 -7.371 10.846 1.00 76.88 184 GLN A CA 1
ATOM 1533 C C . GLN A 1 184 ? -18.268 -6.364 11.980 1.00 76.88 184 GLN A C 1
ATOM 1535 O O . GLN A 1 184 ? -17.446 -6.223 12.886 1.00 76.88 184 GLN A O 1
ATOM 1540 N N . GLU A 1 185 ? -19.440 -5.737 11.995 1.00 58.03 185 GLU A N 1
ATOM 1541 C CA . GLU A 1 185 ? -19.989 -5.178 13.226 1.00 58.03 185 GLU A CA 1
ATOM 1542 C C . GLU A 1 185 ? -20.774 -6.253 14.010 1.00 58.03 185 GLU A C 1
ATOM 1544 O O . GLU A 1 185 ? -21.579 -6.994 13.452 1.00 58.03 185 GLU A O 1
ATOM 1549 N N . ARG A 1 186 ? -20.578 -6.271 15.338 1.00 46.97 186 ARG A N 1
ATOM 1550 C CA . ARG A 1 186 ? -21.452 -6.847 16.391 1.00 46.97 186 ARG A CA 1
ATOM 1551 C C . ARG A 1 186 ? -21.502 -8.345 16.751 1.00 46.97 186 ARG A C 1
ATOM 1553 O O . ARG A 1 186 ? -2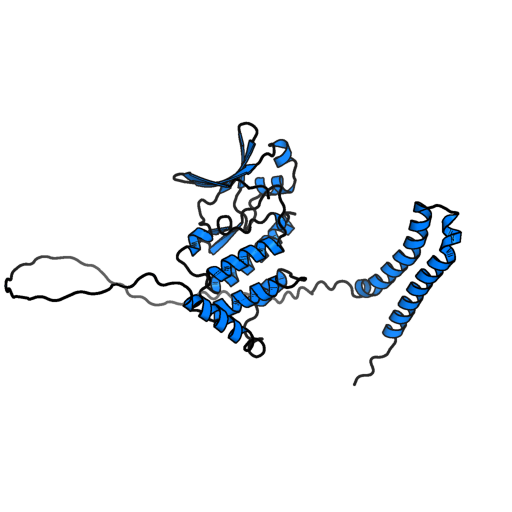2.060 -8.605 17.815 1.00 46.97 186 ARG A O 1
ATOM 1560 N N . GLU A 1 187 ? -20.933 -9.313 16.030 1.00 45.84 187 GLU A N 1
ATOM 1561 C CA . GLU A 1 187 ? -21.153 -10.737 16.415 1.00 45.84 187 GLU A CA 1
ATOM 1562 C C . GLU A 1 187 ? -20.168 -11.334 17.449 1.00 45.84 187 GLU A C 1
ATOM 1564 O O . GLU A 1 187 ? -20.553 -12.212 18.220 1.00 45.84 187 GLU A O 1
ATOM 1569 N N . GLU A 1 188 ? -18.936 -10.828 17.574 1.00 48.72 188 GLU A N 1
ATOM 1570 C CA . GLU A 1 188 ? -17.927 -11.375 18.507 1.00 48.72 188 GLU A CA 1
ATOM 1571 C C . GLU A 1 188 ? -17.743 -10.506 19.769 1.00 48.72 188 GLU A C 1
ATOM 1573 O O . GLU A 1 188 ? -16.673 -9.954 20.022 1.00 48.72 188 GLU A O 1
ATOM 1578 N N . MET A 1 189 ? -18.803 -10.374 20.580 1.00 41.50 189 MET A N 1
ATOM 1579 C CA . MET A 1 189 ? -18.771 -9.628 21.859 1.00 41.50 189 MET A CA 1
ATOM 1580 C C . MET A 1 189 ? -18.769 -10.520 23.121 1.00 41.50 189 MET A C 1
ATOM 1582 O O . MET A 1 189 ? -18.765 -10.007 24.237 1.00 41.50 189 MET A O 1
ATOM 1586 N N . CYS A 1 190 ? -18.758 -11.853 22.967 1.00 37.62 190 CYS A N 1
ATOM 1587 C CA . CYS A 1 190 ? -18.827 -12.809 24.088 1.00 37.62 190 CYS A CA 1
ATOM 1588 C C . CYS A 1 190 ? -17.624 -13.764 24.231 1.00 37.62 190 CYS A C 1
ATOM 1590 O O . CYS A 1 190 ? -17.634 -14.579 25.150 1.00 37.62 190 CYS A O 1
ATOM 1592 N N . ALA A 1 191 ? -16.610 -13.689 23.359 1.00 42.62 191 ALA A N 1
ATOM 1593 C CA . ALA A 1 191 ? -15.454 -14.601 23.386 1.00 42.62 191 ALA A CA 1
ATOM 1594 C C . ALA A 1 191 ? -14.096 -13.906 23.611 1.00 42.62 191 ALA A C 1
ATOM 1596 O O . ALA A 1 191 ? -13.242 -14.463 24.293 1.00 42.62 191 ALA A O 1
ATOM 1597 N N . GLU A 1 192 ? -13.885 -12.694 23.082 1.00 47.03 192 GLU A N 1
ATOM 1598 C CA . GLU A 1 192 ? -12.572 -12.018 23.141 1.00 47.03 192 GLU A CA 1
ATOM 1599 C C . GLU A 1 192 ? -12.342 -11.180 24.415 1.00 47.03 192 GLU A C 1
ATOM 1601 O O . GLU A 1 192 ? -11.206 -10.804 24.704 1.00 47.03 192 GLU A O 1
ATOM 1606 N N . SER A 1 193 ? -13.384 -10.928 25.218 1.00 44.28 193 SER A N 1
ATOM 1607 C CA . SER A 1 193 ? -13.340 -10.044 26.398 1.00 44.28 193 SER A CA 1
ATOM 1608 C C . SER A 1 193 ? -12.437 -10.523 27.545 1.00 44.28 193 SER A C 1
ATOM 1610 O O . SER A 1 193 ? -12.180 -9.760 28.470 1.00 44.28 193 SER A O 1
ATOM 1612 N N . ALA A 1 194 ? -11.938 -11.761 27.498 1.00 46.47 194 ALA A N 1
ATOM 1613 C CA . ALA A 1 194 ? -10.937 -12.271 28.438 1.00 46.47 194 ALA A CA 1
ATOM 1614 C C . ALA A 1 194 ? -9.484 -12.070 27.955 1.00 46.47 194 ALA A C 1
ATOM 1616 O O . ALA A 1 194 ? -8.562 -12.110 28.768 1.00 46.47 194 ALA A O 1
ATOM 1617 N N . GLU A 1 195 ? -9.265 -11.857 26.652 1.00 49.09 195 GLU A N 1
ATOM 1618 C CA . GLU A 1 195 ? -7.933 -11.643 26.064 1.00 49.09 195 GLU A CA 1
ATOM 1619 C C . GLU A 1 195 ? -7.618 -10.146 25.921 1.00 49.09 195 GLU A C 1
ATOM 1621 O O . GLU A 1 195 ? -6.507 -9.719 26.249 1.00 49.09 195 GLU A O 1
ATOM 1626 N N . THR A 1 196 ? -8.597 -9.322 25.524 1.00 46.50 196 THR A N 1
ATOM 1627 C CA . THR A 1 196 ? -8.437 -7.855 25.445 1.00 46.50 196 THR A CA 1
ATOM 1628 C C . THR A 1 196 ? -8.125 -7.228 26.805 1.00 46.50 196 THR A C 1
ATOM 1630 O O . THR A 1 196 ? -7.337 -6.289 26.880 1.00 46.50 196 THR A O 1
ATOM 1633 N N . ASP A 1 197 ? -8.644 -7.804 27.890 1.00 45.59 197 ASP A N 1
ATOM 1634 C CA . ASP A 1 197 ? -8.380 -7.398 29.278 1.00 45.59 197 ASP A CA 1
ATOM 1635 C C . ASP A 1 197 ? -6.905 -7.608 29.698 1.00 45.59 197 ASP A C 1
ATOM 1637 O O . ASP A 1 197 ? -6.371 -6.905 30.560 1.00 45.59 197 ASP A O 1
ATOM 1641 N N . GLY A 1 198 ? -6.210 -8.555 29.055 1.00 50.06 198 GLY A N 1
ATOM 1642 C CA . GLY A 1 198 ? -4.761 -8.740 29.181 1.00 50.06 198 GLY A CA 1
ATOM 1643 C C . GLY A 1 198 ? -3.965 -7.720 28.364 1.00 50.06 198 GLY A C 1
ATOM 1644 O O . GLY A 1 198 ? -2.953 -7.206 28.839 1.00 50.06 198 GLY A O 1
ATOM 1645 N N . VAL A 1 199 ? -4.450 -7.380 27.167 1.00 49.28 199 VAL A N 1
ATOM 1646 C CA . VAL A 1 199 ? -3.836 -6.390 26.266 1.00 49.28 199 VAL A CA 1
ATOM 1647 C C . VAL A 1 199 ? -3.925 -4.974 26.847 1.00 49.28 199 VAL A C 1
ATOM 1649 O O . VAL A 1 199 ? -2.901 -4.302 26.958 1.00 49.28 199 VAL A O 1
ATOM 1652 N N . PHE A 1 200 ? -5.101 -4.555 27.328 1.00 46.59 200 PHE A N 1
ATOM 1653 C CA . PHE A 1 200 ? -5.283 -3.285 28.047 1.00 46.59 200 PHE A CA 1
ATOM 1654 C C . PHE A 1 200 ? -4.342 -3.164 29.256 1.00 46.59 200 PHE A C 1
ATOM 1656 O O . PHE A 1 200 ? -3.807 -2.090 29.532 1.00 46.59 200 PHE A O 1
ATOM 1663 N N . ARG A 1 201 ? -4.091 -4.278 29.957 1.00 43.44 201 ARG A N 1
ATOM 1664 C CA . ARG A 1 201 ? -3.183 -4.328 31.110 1.00 43.44 201 ARG A CA 1
ATOM 1665 C C . ARG A 1 201 ? -1.706 -4.227 30.718 1.00 43.44 201 ARG A C 1
ATOM 1667 O O . ARG A 1 201 ? -0.936 -3.661 31.486 1.00 43.44 201 ARG A O 1
ATOM 1674 N N . PHE A 1 202 ? -1.316 -4.731 29.545 1.00 41.88 202 PHE A N 1
ATOM 1675 C CA . PHE A 1 202 ? 0.032 -4.553 28.991 1.00 41.88 202 PHE A CA 1
ATOM 1676 C C . PHE A 1 202 ? 0.275 -3.101 28.554 1.00 41.88 202 PHE A C 1
ATOM 1678 O O . PHE A 1 202 ? 1.215 -2.471 29.037 1.00 41.88 202 PHE A O 1
ATOM 1685 N N . VAL A 1 203 ? -0.618 -2.536 27.733 1.00 49.16 203 VAL A N 1
ATOM 1686 C CA . VAL A 1 203 ? -0.514 -1.149 27.232 1.00 49.16 203 VAL A CA 1
ATOM 1687 C C . VAL A 1 203 ? -0.561 -0.130 28.379 1.00 49.16 203 VAL A C 1
ATOM 1689 O O . VAL A 1 203 ? 0.215 0.828 28.412 1.00 49.16 203 VAL A O 1
ATOM 1692 N N . GLY A 1 204 ? -1.417 -0.361 29.380 1.00 42.88 204 GLY A N 1
ATOM 1693 C CA . GLY A 1 204 ? -1.468 0.461 30.592 1.00 42.88 204 GLY A CA 1
ATOM 1694 C C . GLY A 1 204 ? -0.176 0.432 31.421 1.00 42.88 204 GLY A C 1
ATOM 1695 O O . GLY A 1 204 ? 0.089 1.379 32.160 1.00 42.88 204 GLY A O 1
ATOM 1696 N N . MET A 1 205 ? 0.648 -0.613 31.285 1.00 32.31 205 MET A N 1
ATOM 1697 C CA . MET A 1 205 ? 1.916 -0.740 32.006 1.00 32.31 205 MET A CA 1
ATOM 1698 C C . MET A 1 205 ? 3.068 -0.021 31.286 1.00 32.31 205 MET A C 1
ATOM 1700 O O . MET A 1 205 ? 3.911 0.568 31.955 1.00 32.31 205 MET A O 1
ATOM 1704 N N . GLU A 1 206 ? 3.073 0.036 29.949 1.00 35.44 206 GLU A N 1
ATOM 1705 C CA . GLU A 1 206 ? 4.044 0.847 29.190 1.00 35.44 206 GLU A CA 1
ATOM 1706 C C . GLU A 1 206 ? 3.788 2.356 29.332 1.00 35.44 206 GLU A C 1
ATOM 1708 O O . GLU A 1 206 ? 4.734 3.115 29.551 1.00 35.44 206 GLU A O 1
ATOM 1713 N N . ARG A 1 207 ? 2.517 2.798 29.351 1.00 42.19 207 ARG A N 1
ATOM 1714 C CA . ARG A 1 207 ? 2.156 4.196 29.689 1.00 42.19 207 ARG A CA 1
ATOM 1715 C C . ARG A 1 207 ? 2.672 4.624 31.077 1.00 42.19 207 ARG A C 1
ATOM 1717 O O . ARG A 1 207 ? 2.940 5.804 31.275 1.00 42.19 207 ARG A O 1
ATOM 1724 N N . ALA A 1 208 ? 2.859 3.687 32.012 1.00 34.16 208 ALA A N 1
ATOM 1725 C CA . ALA A 1 208 ? 3.432 3.941 33.339 1.00 34.16 208 ALA A CA 1
ATOM 1726 C C . ALA A 1 208 ? 4.975 3.855 33.399 1.00 34.16 208 ALA A C 1
ATOM 1728 O O . ALA A 1 208 ? 5.557 4.236 34.414 1.00 34.16 208 ALA A O 1
ATOM 1729 N N . LEU A 1 209 ? 5.639 3.356 32.347 1.00 32.81 209 LEU A N 1
ATOM 1730 C CA . LEU A 1 209 ? 7.102 3.222 32.269 1.00 32.81 209 LEU A CA 1
ATOM 1731 C C . LEU A 1 209 ? 7.786 4.284 31.392 1.00 32.81 209 LEU A C 1
ATOM 1733 O O . LEU A 1 209 ? 9.014 4.353 31.394 1.00 32.81 209 LEU A O 1
ATOM 1737 N N . SER A 1 210 ? 7.033 5.131 30.685 1.00 26.36 210 SER A N 1
ATOM 1738 C CA . SER A 1 210 ? 7.596 6.307 30.010 1.00 26.36 210 SER A CA 1
ATOM 1739 C C . SER A 1 210 ? 8.035 7.358 31.047 1.00 26.36 210 SER A C 1
ATOM 1741 O O . SER A 1 210 ? 7.188 7.866 31.790 1.00 26.36 210 SER A O 1
ATOM 1743 N N . PRO A 1 211 ? 9.337 7.695 31.159 1.00 33.59 211 PRO A N 1
ATOM 1744 C CA . PRO A 1 211 ? 9.826 8.584 32.204 1.00 33.59 211 PRO A CA 1
ATOM 1745 C C . PRO A 1 211 ? 9.489 10.045 31.890 1.00 33.59 211 PRO A C 1
ATOM 1747 O O . PRO A 1 211 ? 10.213 10.735 31.165 1.00 33.59 211 PRO A O 1
ATOM 1750 N N . ALA A 1 212 ? 8.425 10.546 32.518 1.00 33.28 212 ALA A N 1
ATOM 1751 C CA . ALA A 1 212 ? 8.201 11.980 32.648 1.00 33.28 212 ALA A CA 1
ATOM 1752 C C . ALA A 1 212 ? 9.460 12.643 33.237 1.00 33.28 212 ALA A C 1
ATOM 1754 O O . ALA A 1 212 ? 9.903 12.314 34.337 1.00 33.28 212 ALA A O 1
ATOM 1755 N N . SER A 1 213 ? 10.048 13.565 32.479 1.00 27.69 213 SER A N 1
ATOM 1756 C CA . SER A 1 213 ? 11.265 14.293 32.842 1.00 27.69 213 SER A CA 1
ATOM 1757 C C . SER A 1 213 ? 10.959 15.788 32.961 1.00 27.69 213 SER A C 1
ATOM 1759 O O . SER A 1 213 ? 10.230 16.314 32.123 1.00 27.69 213 SER A O 1
ATOM 1761 N N . PRO A 1 214 ? 11.611 16.517 33.877 1.00 36.88 214 PRO A N 1
ATOM 1762 C CA . PRO A 1 214 ? 11.713 16.216 35.300 1.00 36.88 214 PRO A CA 1
ATOM 1763 C C . PRO A 1 214 ? 11.083 17.335 36.158 1.00 36.88 214 PRO A C 1
ATOM 1765 O O . PRO A 1 214 ? 10.671 18.384 35.666 1.00 36.88 214 PRO A O 1
ATOM 1768 N N . GLU A 1 215 ? 11.011 17.095 37.464 1.00 29.73 215 GLU A N 1
ATOM 1769 C CA . GLU A 1 215 ? 10.364 17.957 38.458 1.00 29.73 215 GLU A CA 1
ATOM 1770 C C . GLU A 1 215 ? 10.970 19.375 38.546 1.00 29.73 215 GLU A C 1
ATOM 1772 O O . GLU A 1 215 ? 12.189 19.564 38.533 1.00 29.73 215 GLU A O 1
ATOM 1777 N N . GLN A 1 216 ? 10.107 20.383 38.722 1.00 30.52 216 GLN A N 1
ATOM 1778 C CA . GLN A 1 216 ? 10.507 21.689 39.252 1.00 30.52 216 GLN A CA 1
ATOM 1779 C C . GLN A 1 216 ? 10.604 21.605 40.782 1.00 30.52 216 GLN A C 1
ATOM 1781 O O . GLN A 1 216 ? 9.581 21.548 41.462 1.00 30.52 216 GLN A O 1
ATOM 1786 N N . GLU A 1 217 ? 11.822 21.648 41.322 1.00 31.03 217 GLU A N 1
ATOM 1787 C CA . GLU A 1 217 ? 12.071 21.771 42.768 1.00 31.03 217 GLU A CA 1
ATOM 1788 C C . GLU A 1 217 ? 12.088 23.254 43.234 1.00 31.03 217 GLU A C 1
ATOM 1790 O O . GLU A 1 217 ? 12.330 24.154 42.420 1.00 31.03 217 GLU A O 1
ATOM 1795 N N . PRO A 1 218 ? 11.791 23.554 44.519 1.00 37.81 218 PRO A N 1
ATOM 1796 C CA . PRO A 1 218 ? 11.203 24.837 44.905 1.00 37.81 218 PRO A CA 1
ATOM 1797 C C . PRO A 1 218 ? 12.113 25.798 45.696 1.00 37.81 218 PRO A C 1
ATOM 1799 O O . PRO A 1 218 ? 13.077 25.423 46.358 1.00 37.81 218 PRO A O 1
ATOM 1802 N N . GLY A 1 219 ? 11.696 27.068 45.735 1.00 26.81 219 GLY A N 1
ATOM 1803 C CA . GLY A 1 219 ? 12.178 28.104 46.658 1.00 26.81 219 GLY A CA 1
ATOM 1804 C C . GLY A 1 219 ? 11.806 29.506 46.151 1.00 26.81 219 GLY A C 1
ATOM 1805 O O . GLY A 1 219 ? 11.845 29.756 44.955 1.00 26.81 219 GLY A O 1
ATOM 1806 N N . GLY A 1 220 ? 11.414 30.489 46.961 1.00 26.66 220 GLY A N 1
ATOM 1807 C CA . GLY A 1 220 ? 11.246 30.517 48.413 1.00 26.66 220 GLY A CA 1
ATOM 1808 C C . GLY A 1 220 ? 11.130 31.973 48.890 1.00 26.66 220 GLY A C 1
ATOM 1809 O O . GLY A 1 220 ? 12.148 32.623 49.064 1.00 26.66 220 GLY A O 1
ATOM 1810 N N . ALA A 1 221 ? 9.891 32.459 49.057 1.00 27.91 221 ALA A N 1
ATOM 1811 C CA . ALA A 1 221 ? 9.436 33.690 49.738 1.00 27.91 221 ALA A CA 1
ATOM 1812 C C . ALA A 1 221 ? 10.291 34.989 49.708 1.00 27.91 221 ALA A C 1
ATOM 1814 O O . ALA A 1 221 ? 11.352 35.044 50.318 1.00 27.91 221 ALA A O 1
ATOM 1815 N N . SER A 1 222 ? 9.698 36.112 49.254 1.00 26.14 222 SER A N 1
ATOM 1816 C CA . SER A 1 222 ? 9.575 37.336 50.087 1.00 26.14 222 SER A CA 1
ATOM 1817 C C . SER A 1 222 ? 8.678 38.439 49.479 1.00 26.14 222 SER A C 1
ATOM 1819 O O . SER A 1 222 ? 8.743 38.701 48.286 1.00 26.14 222 SER A O 1
ATOM 1821 N N . ALA A 1 223 ? 7.912 39.102 50.357 1.00 28.00 223 ALA A N 1
ATOM 1822 C CA . ALA A 1 223 ? 7.413 40.492 50.331 1.00 28.00 223 ALA A CA 1
ATOM 1823 C C . ALA A 1 223 ? 6.748 41.121 49.073 1.00 28.00 223 ALA A C 1
ATOM 1825 O O . ALA A 1 223 ? 7.371 41.372 48.047 1.00 28.00 223 ALA A O 1
ATOM 1826 N N . ALA A 1 224 ? 5.503 41.583 49.262 1.00 24.69 224 ALA A N 1
ATOM 1827 C CA . ALA A 1 224 ? 4.885 42.684 48.500 1.00 24.69 224 ALA A CA 1
ATOM 1828 C C . ALA A 1 224 ? 5.428 44.065 48.979 1.00 24.69 224 ALA A C 1
ATOM 1830 O O . ALA A 1 224 ? 6.050 44.103 50.047 1.00 24.69 224 ALA A O 1
ATOM 1831 N N . PRO A 1 225 ? 5.188 45.203 48.274 1.00 38.66 225 PRO A N 1
ATOM 1832 C CA . PRO A 1 225 ? 3.882 45.882 48.408 1.00 38.66 225 PRO A CA 1
ATOM 1833 C C . PRO A 1 225 ? 3.342 46.711 47.202 1.00 38.66 225 PRO A C 1
ATOM 1835 O O . PRO A 1 225 ? 4.080 47.268 46.403 1.00 38.66 225 PRO A O 1
ATOM 1838 N N . ALA A 1 226 ? 2.007 46.833 47.183 1.00 25.53 226 ALA A N 1
ATOM 1839 C CA . ALA A 1 226 ? 1.113 47.950 46.797 1.00 25.53 226 ALA A CA 1
ATOM 1840 C C . ALA A 1 226 ? 1.488 49.094 45.801 1.00 25.53 226 ALA A C 1
ATOM 1842 O O . ALA A 1 226 ? 2.445 49.837 45.991 1.00 25.53 226 ALA A O 1
ATOM 1843 N N . GLY A 1 227 ? 0.524 49.381 44.905 1.00 25.62 227 GLY A N 1
ATOM 1844 C CA . GLY A 1 227 ? 0.272 50.643 44.164 1.00 25.62 227 GLY A CA 1
ATOM 1845 C C . GLY A 1 227 ? -0.680 50.350 42.981 1.00 25.62 227 GLY A C 1
ATOM 1846 O O . GLY A 1 227 ? -0.331 49.503 42.174 1.00 25.62 227 GLY A O 1
ATOM 1847 N N . ILE A 1 228 ? -1.958 50.757 42.876 1.00 27.23 228 ILE A N 1
ATOM 1848 C CA . ILE A 1 228 ? -2.702 52.038 43.017 1.00 27.23 228 ILE A CA 1
ATOM 1849 C C . ILE A 1 228 ? -2.604 52.963 41.776 1.00 27.23 228 ILE A C 1
ATOM 1851 O O . ILE A 1 228 ? -1.549 53.542 41.554 1.00 27.23 228 ILE A O 1
ATOM 1855 N N . ARG A 1 229 ? -3.775 53.204 41.130 1.00 27.25 229 ARG A N 1
ATOM 1856 C CA . ARG A 1 229 ? -4.124 54.258 40.123 1.00 27.25 229 ARG A CA 1
ATOM 1857 C C . ARG A 1 229 ? -3.458 54.142 38.733 1.00 27.25 229 ARG A C 1
ATOM 1859 O O . ARG A 1 229 ? -2.426 53.502 38.623 1.00 27.25 229 ARG A O 1
ATOM 1866 N N . GLU A 1 230 ? -3.997 54.662 37.618 1.00 28.66 230 GLU A N 1
ATOM 1867 C CA . GLU A 1 230 ? -5.176 55.509 37.268 1.00 28.66 230 GLU A CA 1
ATOM 1868 C C . GLU A 1 230 ? -5.685 55.052 35.853 1.00 28.66 230 GLU A C 1
ATOM 1870 O O . GLU A 1 230 ? -4.903 54.475 35.106 1.00 28.66 230 GLU A O 1
ATOM 1875 N N . ARG A 1 231 ? -6.991 54.969 35.530 1.00 27.19 231 ARG A N 1
ATOM 1876 C CA . ARG A 1 231 ? -7.910 55.976 34.918 1.00 27.19 231 ARG A CA 1
ATOM 1877 C C . ARG A 1 231 ? -7.591 56.496 33.489 1.00 27.19 231 ARG A C 1
ATOM 1879 O O . ARG A 1 231 ? -6.551 57.107 33.297 1.00 27.19 231 ARG A O 1
ATOM 1886 N N . GLU A 1 232 ? -8.627 56.381 32.627 1.00 29.94 232 GLU A N 1
ATOM 1887 C CA . GLU A 1 232 ? -9.150 57.371 31.633 1.00 29.94 232 GLU A CA 1
ATOM 1888 C C . GLU A 1 232 ? -8.343 57.647 30.324 1.00 29.94 232 GLU A C 1
ATOM 1890 O O . GLU A 1 232 ? -7.122 57.724 30.362 1.00 29.94 232 GLU A O 1
ATOM 1895 N N . ASP A 1 233 ? -8.936 57.807 29.117 1.00 24.16 233 ASP A N 1
ATOM 1896 C CA . ASP A 1 233 ? -10.353 57.708 28.656 1.00 24.16 233 ASP A CA 1
ATOM 1897 C C . ASP A 1 233 ? -10.496 57.531 27.099 1.00 24.16 233 ASP A C 1
ATOM 1899 O O . ASP A 1 233 ? -9.485 57.528 26.399 1.00 24.16 233 ASP A O 1
ATOM 1903 N N . ALA A 1 234 ? -11.746 57.503 26.581 1.00 27.72 234 ALA A N 1
ATOM 1904 C CA . ALA A 1 234 ? -12.228 57.628 25.174 1.00 27.72 234 ALA A CA 1
ATOM 1905 C C . ALA A 1 234 ? -12.128 56.371 24.254 1.00 27.72 234 ALA A C 1
ATOM 1907 O O . ALA A 1 234 ? -11.135 55.654 24.277 1.00 27.72 234 ALA A O 1
ATOM 1908 N N . ALA A 1 235 ? -13.148 55.935 23.483 1.00 26.72 235 ALA A N 1
ATOM 1909 C CA . ALA A 1 235 ? -14.085 56.620 22.555 1.00 26.72 235 ALA A CA 1
ATOM 1910 C C . ALA A 1 235 ? -13.361 57.167 21.297 1.00 26.72 235 ALA A C 1
ATOM 1912 O O . ALA A 1 235 ? -12.258 57.681 21.413 1.00 26.72 235 ALA A O 1
ATOM 1913 N N . GLU A 1 236 ? -13.856 57.100 20.054 1.00 25.77 236 GLU A N 1
ATOM 1914 C CA . GLU A 1 236 ? -15.175 56.784 19.468 1.00 25.77 236 GLU A CA 1
ATOM 1915 C C . GLU A 1 236 ? -14.917 56.501 17.948 1.00 25.77 236 GLU A C 1
ATOM 1917 O O . GLU A 1 236 ? -13.985 57.076 17.3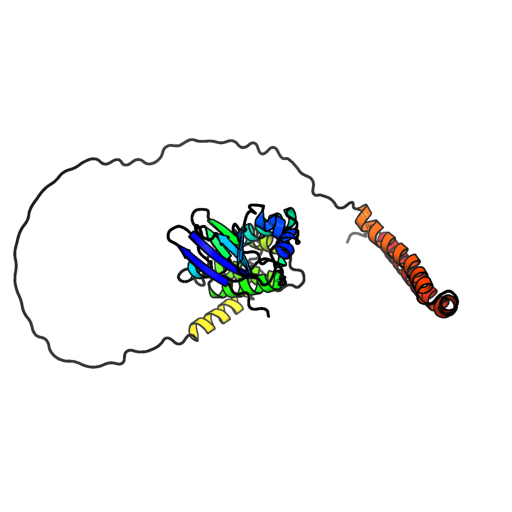92 1.00 25.77 236 GLU A O 1
ATOM 1922 N N . THR A 1 237 ? -15.571 55.600 17.195 1.00 26.14 237 THR A N 1
ATOM 1923 C CA . THR A 1 237 ? -16.804 55.861 16.405 1.00 26.14 237 THR A CA 1
ATOM 1924 C C . THR A 1 237 ? -17.105 54.709 15.406 1.00 26.14 237 THR A C 1
ATOM 1926 O O . THR A 1 237 ? -16.188 54.164 14.803 1.00 26.14 237 THR A O 1
ATOM 1929 N N . VAL A 1 238 ? -18.404 54.376 15.256 1.00 27.45 238 VAL A N 1
ATOM 1930 C CA . VAL A 1 238 ? -19.226 54.251 14.009 1.00 27.45 238 VAL A CA 1
ATOM 1931 C C . VAL A 1 238 ? -18.566 53.618 12.760 1.00 27.45 238 VAL A C 1
ATOM 1933 O O . VAL A 1 238 ? -17.585 54.146 12.261 1.00 27.45 238 VAL A O 1
ATOM 1936 N N . GLY A 1 239 ? -19.043 52.510 12.167 1.00 22.86 239 GLY A N 1
ATOM 1937 C CA . GLY A 1 239 ? -20.357 52.260 11.513 1.00 22.86 239 GLY A CA 1
ATOM 1938 C C . GLY A 1 239 ? -20.087 51.948 10.016 1.00 22.86 239 GLY A C 1
ATOM 1939 O O . GLY A 1 239 ? -19.068 52.389 9.504 1.00 22.86 239 GLY A O 1
ATOM 1940 N N . ASP A 1 240 ? -20.839 51.163 9.237 1.00 24.36 240 ASP A N 1
ATOM 1941 C CA . ASP A 1 240 ? -22.205 50.630 9.319 1.00 24.36 240 ASP A CA 1
ATOM 1942 C C . ASP A 1 240 ? -22.291 49.186 8.740 1.00 24.36 240 ASP A C 1
ATOM 1944 O O . ASP A 1 240 ? -21.457 48.796 7.930 1.00 24.36 240 ASP A O 1
ATOM 1948 N N . LYS A 1 241 ? -23.301 48.423 9.203 1.00 25.31 241 LYS A N 1
ATOM 1949 C CA . LYS A 1 241 ? -24.353 47.643 8.479 1.00 25.31 241 LYS A CA 1
ATOM 1950 C C . LYS A 1 241 ? -24.041 47.089 7.055 1.00 25.31 241 LYS A C 1
ATOM 1952 O O . LYS A 1 241 ? -23.419 47.755 6.247 1.00 25.31 241 LYS A O 1
ATOM 1957 N N . GLU A 1 242 ? -24.517 45.909 6.633 1.00 27.48 242 GLU A N 1
ATOM 1958 C CA . GLU A 1 242 ? -25.905 45.404 6.715 1.00 27.48 242 GLU A CA 1
ATOM 1959 C C . GLU A 1 242 ? -26.059 43.858 6.665 1.00 27.48 242 GLU A C 1
ATOM 1961 O O . GLU A 1 242 ? -25.283 43.155 6.025 1.00 27.48 242 GLU A O 1
ATOM 1966 N N . SER A 1 243 ? -27.175 43.387 7.244 1.00 27.53 243 SER A N 1
ATOM 1967 C CA . SER A 1 243 ? -28.030 42.268 6.783 1.00 27.53 243 SER A CA 1
ATOM 1968 C C . SER A 1 243 ? -27.521 40.815 6.767 1.00 27.53 243 SER A C 1
ATOM 1970 O O . SER A 1 243 ? -27.228 40.223 5.732 1.00 27.53 243 SER A O 1
ATOM 1972 N N . GLU A 1 244 ? -27.604 40.194 7.945 1.00 26.16 244 GLU A N 1
ATOM 1973 C CA . GLU A 1 244 ? -28.550 39.096 8.235 1.00 26.16 244 GLU A CA 1
ATOM 1974 C C . GLU A 1 244 ? -29.169 38.312 7.049 1.00 26.16 244 GLU A C 1
ATOM 1976 O O . GLU A 1 244 ? -29.983 38.841 6.288 1.00 26.16 244 GLU A O 1
ATOM 1981 N N . LYS A 1 245 ? -28.955 36.985 7.033 1.00 25.03 245 LYS A N 1
ATOM 1982 C CA . LYS A 1 245 ? -30.039 36.036 6.722 1.00 25.03 245 LYS A CA 1
ATOM 1983 C C . LYS A 1 245 ? -29.826 34.647 7.331 1.00 25.03 245 LYS A C 1
ATOM 1985 O O . LYS A 1 245 ? -28.939 33.899 6.932 1.00 25.03 245 LYS A O 1
ATOM 1990 N N . VAL A 1 246 ? -30.697 34.300 8.275 1.00 25.47 246 VAL A N 1
ATOM 1991 C CA . VAL A 1 246 ? -30.904 32.930 8.765 1.00 25.47 246 VAL A CA 1
ATOM 1992 C C . VAL A 1 246 ? -31.765 32.171 7.754 1.00 25.47 246 VAL A C 1
ATOM 1994 O O . VAL A 1 246 ? -32.816 32.678 7.364 1.00 25.47 246 VAL A O 1
ATOM 1997 N N . LEU A 1 247 ? -31.372 30.949 7.377 1.00 24.19 247 LEU A N 1
ATOM 1998 C CA . LEU A 1 247 ? -32.289 29.975 6.774 1.00 24.19 247 LEU A CA 1
ATOM 1999 C C . LEU A 1 247 ? -31.815 28.528 7.014 1.00 24.19 247 LEU A C 1
ATOM 2001 O O . LEU A 1 247 ? -30.793 28.101 6.485 1.00 24.19 247 LEU A O 1
ATOM 2005 N N . GLN A 1 248 ? -32.588 27.779 7.802 1.00 25.42 248 GLN A N 1
ATOM 2006 C CA . GLN A 1 248 ? -32.692 26.315 7.709 1.00 25.42 248 GLN A CA 1
ATOM 2007 C C . GLN A 1 248 ? -33.997 25.980 6.935 1.00 25.42 248 GLN A C 1
ATOM 2009 O O . GLN A 1 248 ? -34.738 26.901 6.593 1.00 25.42 248 GLN A O 1
ATOM 2014 N N . PRO A 1 249 ? -34.346 24.706 6.698 1.00 32.97 249 PRO A N 1
ATOM 2015 C CA . PRO A 1 249 ? -33.785 23.881 5.635 1.00 32.97 249 PRO A CA 1
ATOM 2016 C C . PRO A 1 249 ? -34.893 23.412 4.672 1.00 32.97 249 PRO A C 1
ATOM 2018 O O . PRO A 1 249 ? -35.930 22.926 5.117 1.00 32.97 249 PRO A O 1
ATOM 2021 N N . GLU A 1 250 ? -34.675 23.485 3.357 1.00 25.14 250 GLU A N 1
ATOM 2022 C CA . GLU A 1 250 ? -35.678 23.031 2.381 1.00 25.14 250 GLU A CA 1
ATOM 2023 C C . GLU A 1 250 ? -35.270 21.714 1.704 1.00 25.14 250 GLU A C 1
ATOM 2025 O O . GLU A 1 250 ? -34.162 21.530 1.203 1.00 25.14 250 GLU A O 1
ATOM 2030 N N . SER A 1 251 ? -36.230 20.800 1.753 1.00 24.11 251 SER A N 1
ATOM 2031 C CA . SER A 1 251 ? -36.313 19.449 1.204 1.00 24.11 251 SER A CA 1
ATOM 2032 C C . SER A 1 251 ? -35.963 19.268 -0.277 1.00 24.11 251 SER A C 1
ATOM 2034 O O . SER A 1 251 ? -36.205 20.154 -1.090 1.00 24.11 251 SER A O 1
ATOM 2036 N N . GLY A 1 252 ? -35.689 18.010 -0.644 1.00 23.30 252 GLY A N 1
ATOM 2037 C CA . GLY A 1 252 ? -36.340 17.429 -1.826 1.00 23.30 252 GLY A CA 1
ATOM 2038 C C . GLY A 1 252 ? -35.434 17.069 -2.999 1.00 23.30 252 GLY A C 1
ATOM 2039 O O . GLY A 1 252 ? -35.448 17.740 -4.025 1.00 23.30 252 GLY A O 1
ATOM 2040 N N . ALA A 1 253 ? -34.742 15.937 -2.886 1.00 23.98 253 ALA A N 1
ATOM 2041 C CA . ALA A 1 253 ? -34.282 15.168 -4.039 1.00 23.98 253 ALA A CA 1
ATOM 2042 C C . ALA A 1 253 ? -34.375 13.670 -3.709 1.00 23.98 253 ALA A C 1
ATOM 2044 O O . ALA A 1 253 ? -33.396 13.049 -3.297 1.00 23.98 253 ALA A O 1
ATOM 2045 N N . GLU A 1 254 ? -35.574 13.100 -3.858 1.00 23.98 254 GLU A N 1
ATOM 2046 C CA . GLU A 1 254 ? -35.708 11.651 -4.011 1.00 23.98 254 GLU A CA 1
ATOM 2047 C C . GLU A 1 254 ? -34.937 11.227 -5.264 1.00 23.98 254 GLU A C 1
ATOM 2049 O O . GLU A 1 254 ? -35.161 11.758 -6.353 1.00 23.98 254 GLU A O 1
ATOM 2054 N N . TYR A 1 255 ? -34.038 10.259 -5.113 1.00 29.62 255 TYR A N 1
ATOM 2055 C CA . TYR A 1 255 ? -33.567 9.449 -6.225 1.00 29.62 255 TYR A CA 1
ATOM 2056 C C . TYR A 1 255 ? -33.858 7.988 -5.887 1.00 29.62 255 TYR A C 1
ATOM 2058 O O . TYR A 1 255 ? -33.172 7.336 -5.102 1.00 29.62 255 TYR A O 1
ATOM 2066 N N . GLU A 1 256 ? -34.960 7.513 -6.452 1.00 23.95 256 GLU A N 1
ATOM 2067 C CA . GLU A 1 256 ? -35.408 6.131 -6.392 1.00 23.95 256 GLU A CA 1
ATOM 2068 C C . GLU A 1 256 ? -34.433 5.284 -7.227 1.00 23.95 256 GLU A C 1
ATOM 2070 O O . GLU A 1 256 ? -34.385 5.395 -8.452 1.00 23.95 256 GLU A O 1
ATOM 2075 N N . ILE A 1 257 ? -33.585 4.492 -6.563 1.00 25.25 257 ILE A N 1
ATOM 2076 C CA . ILE A 1 257 ? -32.741 3.496 -7.234 1.00 25.25 257 ILE A CA 1
ATOM 2077 C C . ILE A 1 257 ? -33.446 2.152 -7.107 1.00 25.25 257 ILE A C 1
ATOM 2079 O O . ILE A 1 257 ? -33.382 1.502 -6.062 1.00 25.25 257 ILE A O 1
ATOM 2083 N N . ASP A 1 258 ? -34.093 1.739 -8.195 1.00 23.73 258 ASP A N 1
ATOM 2084 C CA . ASP A 1 258 ? -34.639 0.396 -8.352 1.00 23.73 258 ASP A CA 1
ATOM 2085 C C . ASP A 1 258 ? -33.543 -0.654 -8.122 1.00 23.73 258 ASP A C 1
ATOM 2087 O O . ASP A 1 258 ? -32.699 -0.913 -8.986 1.00 23.73 258 ASP A O 1
ATOM 2091 N N . LEU A 1 259 ? -33.588 -1.320 -6.964 1.00 28.11 259 LEU A N 1
ATOM 2092 C CA . LEU A 1 259 ? -32.857 -2.563 -6.726 1.00 28.11 259 LEU A CA 1
ATOM 2093 C C . LEU A 1 259 ? -33.499 -3.698 -7.532 1.00 28.11 259 LEU A C 1
ATOM 2095 O O . LEU A 1 259 ? -34.125 -4.614 -6.993 1.00 28.11 259 LEU A O 1
ATOM 2099 N N . HIS A 1 260 ? -33.290 -3.676 -8.848 1.00 28.06 260 HIS A N 1
ATOM 2100 C CA . HIS A 1 260 ? -33.447 -4.878 -9.646 1.00 28.06 260 HIS A CA 1
ATOM 2101 C C . HIS A 1 260 ? -32.406 -5.900 -9.187 1.00 28.06 260 HIS A C 1
ATOM 2103 O O . HIS A 1 260 ? -31.213 -5.774 -9.456 1.00 28.06 260 HIS A O 1
ATOM 2109 N N . ALA A 1 261 ? -32.891 -6.918 -8.473 1.00 29.69 261 ALA A N 1
ATOM 2110 C CA . ALA A 1 261 ? -32.109 -8.025 -7.948 1.00 29.69 261 ALA A CA 1
ATOM 2111 C C . ALA A 1 261 ? -31.452 -8.845 -9.076 1.00 29.69 261 ALA A C 1
ATOM 2113 O O . ALA A 1 261 ? -31.954 -9.889 -9.500 1.00 29.69 261 ALA A O 1
ATOM 2114 N N . GLY A 1 262 ? -30.295 -8.376 -9.538 1.00 24.53 262 GLY A N 1
ATOM 2115 C CA . GLY A 1 262 ? -29.334 -9.154 -10.303 1.00 24.53 262 GLY A CA 1
ATOM 2116 C C . GLY A 1 262 ? -28.669 -10.173 -9.388 1.00 24.53 262 GLY A C 1
ATOM 2117 O O . GLY A 1 262 ? -27.597 -9.921 -8.848 1.00 24.53 262 GLY A O 1
ATOM 2118 N N . ALA A 1 263 ? -29.319 -11.321 -9.193 1.00 28.89 263 ALA A N 1
ATOM 2119 C CA . ALA A 1 263 ? -28.718 -12.465 -8.521 1.00 28.89 263 ALA A CA 1
ATOM 2120 C C . ALA A 1 263 ? -27.630 -13.083 -9.418 1.00 28.89 263 ALA A C 1
ATOM 2122 O O . ALA A 1 263 ? -27.848 -14.111 -10.069 1.00 28.89 263 ALA A O 1
ATOM 2123 N N . GLU A 1 264 ? -26.457 -12.448 -9.462 1.00 32.94 264 GLU A N 1
ATOM 2124 C CA . GLU A 1 264 ? -25.253 -13.095 -9.967 1.00 32.94 264 GLU A CA 1
ATOM 2125 C C . GLU A 1 264 ? -24.932 -14.270 -9.045 1.00 32.94 264 GLU A C 1
ATOM 2127 O O . GLU A 1 264 ? -24.652 -14.124 -7.854 1.00 32.94 264 GLU A O 1
ATOM 2132 N N . LYS A 1 265 ? -25.089 -15.471 -9.600 1.00 34.53 265 LYS A N 1
ATOM 2133 C CA . LYS A 1 265 ? -24.857 -16.724 -8.887 1.00 34.53 265 LYS A CA 1
ATOM 2134 C C . LYS A 1 265 ? -23.398 -16.769 -8.432 1.00 34.53 265 LYS A C 1
ATOM 2136 O O . LYS A 1 265 ? -22.532 -16.364 -9.213 1.00 34.53 265 LYS A O 1
ATOM 2141 N N . PRO A 1 266 ? -23.097 -17.327 -7.245 1.00 34.12 266 PRO A N 1
ATOM 2142 C CA . PRO A 1 266 ? -21.719 -17.661 -6.924 1.00 34.12 266 PRO A CA 1
ATOM 2143 C C . PRO A 1 266 ? -21.151 -18.531 -8.049 1.00 34.12 266 PRO A C 1
ATOM 2145 O O . PRO A 1 266 ? -21.837 -19.408 -8.582 1.00 34.12 266 PRO A O 1
ATOM 2148 N N . CYS A 1 267 ? -19.900 -18.271 -8.429 1.00 42.47 267 CYS A N 1
ATOM 2149 C CA . CYS A 1 267 ? -19.170 -19.138 -9.343 1.00 42.47 267 CYS A CA 1
ATOM 2150 C C . CYS A 1 267 ? -18.852 -20.452 -8.626 1.00 42.47 267 CYS A C 1
ATOM 2152 O O . CYS A 1 267 ? -17.745 -20.649 -8.124 1.00 42.47 267 CYS A O 1
ATOM 2154 N N . ASP A 1 268 ? -19.843 -21.343 -8.578 1.00 42.44 268 ASP A N 1
ATOM 2155 C CA . ASP A 1 268 ? -19.683 -22.719 -8.139 1.00 42.44 268 ASP A CA 1
ATOM 2156 C C . ASP A 1 268 ? -18.594 -23.367 -8.996 1.00 42.44 268 ASP A C 1
ATOM 2158 O O . ASP A 1 268 ? -18.814 -23.739 -10.156 1.00 42.44 268 ASP A O 1
ATOM 2162 N N . LEU A 1 269 ? -17.404 -23.529 -8.408 1.00 47.91 269 LEU A N 1
ATOM 2163 C CA . LEU A 1 269 ? -16.401 -24.440 -8.936 1.00 47.91 269 LEU A CA 1
ATOM 2164 C C . LEU A 1 269 ? -17.118 -25.785 -9.130 1.00 47.91 269 LEU A C 1
ATOM 2166 O O . LEU A 1 269 ? -17.722 -26.268 -8.165 1.00 47.91 269 LEU A O 1
ATOM 2170 N N . PRO A 1 270 ? -17.129 -26.388 -10.335 1.00 50.34 270 PRO A N 1
ATOM 2171 C CA . PRO A 1 270 ? -18.078 -27.455 -10.610 1.00 50.34 270 PRO A CA 1
ATOM 2172 C C . PRO A 1 270 ? -17.936 -28.577 -9.583 1.00 50.34 270 PRO A C 1
ATOM 2174 O O . PRO A 1 270 ? -16.837 -29.092 -9.392 1.00 50.34 270 PRO A O 1
ATOM 2177 N N . ALA A 1 271 ? -19.028 -28.996 -8.936 1.00 52.31 271 ALA A N 1
ATOM 2178 C CA . ALA A 1 271 ? -18.966 -30.010 -7.874 1.00 52.31 271 ALA A CA 1
ATOM 2179 C C . ALA A 1 271 ? -18.364 -31.352 -8.352 1.00 52.31 271 ALA A C 1
ATOM 2181 O O . ALA A 1 271 ? -17.889 -32.160 -7.552 1.00 52.31 271 ALA A O 1
ATOM 2182 N N . TRP A 1 272 ? -18.338 -31.585 -9.671 1.00 55.81 272 TRP A N 1
ATOM 2183 C CA . TRP A 1 272 ? -17.595 -32.685 -10.275 1.00 55.81 272 TRP A CA 1
ATOM 2184 C C . TRP A 1 272 ? -16.072 -32.488 -10.185 1.00 55.81 272 TRP A C 1
ATOM 2186 O O . TRP A 1 272 ? -15.372 -33.450 -9.916 1.00 55.81 272 TRP A O 1
ATOM 2196 N N . LEU A 1 273 ? -15.535 -31.277 -10.320 1.00 52.31 273 LEU A N 1
ATOM 2197 C CA . LEU A 1 273 ? -14.095 -30.998 -10.312 1.00 52.31 273 LEU A CA 1
ATOM 2198 C C . LEU A 1 273 ? -13.460 -31.293 -8.941 1.00 52.31 273 LEU A C 1
ATOM 2200 O O . LEU A 1 273 ? -12.416 -31.936 -8.876 1.00 52.31 273 LEU A O 1
ATOM 2204 N N . ALA A 1 274 ? -14.145 -30.952 -7.844 1.00 56.94 274 ALA A N 1
ATOM 2205 C CA . ALA A 1 274 ? -13.727 -31.325 -6.487 1.00 56.94 274 ALA A CA 1
ATOM 2206 C C . ALA A 1 274 ? -13.793 -32.848 -6.229 1.00 56.94 274 ALA A C 1
ATOM 2208 O O . ALA A 1 274 ? -12.955 -33.399 -5.515 1.00 56.94 274 ALA A O 1
ATOM 2209 N N . ARG A 1 275 ? -14.763 -33.549 -6.837 1.00 57.06 275 ARG A N 1
ATOM 2210 C CA . ARG A 1 275 ? -14.939 -35.010 -6.707 1.00 57.06 275 ARG A CA 1
ATOM 2211 C C . ARG A 1 275 ? -13.971 -35.814 -7.583 1.00 57.06 275 ARG A C 1
ATOM 2213 O O . ARG A 1 275 ? -13.398 -36.797 -7.124 1.00 57.06 275 ARG A O 1
ATOM 2220 N N . TYR A 1 276 ? -13.761 -35.391 -8.827 1.00 63.88 276 TYR A N 1
ATOM 2221 C CA . TYR A 1 276 ? -12.859 -36.039 -9.778 1.00 63.88 276 TYR A CA 1
ATOM 2222 C C . TYR A 1 276 ? -11.397 -35.622 -9.591 1.00 63.88 276 TYR A C 1
ATOM 2224 O O . TYR A 1 276 ? -10.527 -36.392 -9.974 1.00 63.88 276 TYR A O 1
ATOM 2232 N N . GLY A 1 277 ? -11.095 -34.481 -8.960 1.00 69.25 277 GLY A N 1
ATOM 2233 C CA . GLY A 1 277 ? -9.718 -34.031 -8.717 1.00 69.25 277 GLY A CA 1
ATOM 2234 C C . GLY A 1 277 ? -8.875 -35.042 -7.932 1.00 69.25 277 GLY A C 1
ATOM 2235 O O . GLY A 1 277 ? -7.754 -35.346 -8.332 1.00 69.25 277 GLY A O 1
ATOM 2236 N N . LYS A 1 278 ? -9.443 -35.654 -6.881 1.00 67.12 278 LYS A N 1
ATOM 2237 C CA . LYS A 1 278 ? -8.791 -36.742 -6.126 1.00 67.12 278 LYS A CA 1
ATOM 2238 C C . LYS A 1 278 ? -8.507 -37.977 -6.994 1.00 67.12 278 LYS A C 1
ATOM 2240 O O . LYS A 1 278 ? -7.421 -38.546 -6.924 1.00 67.12 278 LYS A O 1
ATOM 2245 N N . LEU A 1 279 ? -9.472 -38.377 -7.827 1.00 69.94 279 LEU A N 1
ATOM 2246 C CA . LEU A 1 279 ? -9.343 -39.523 -8.736 1.00 69.94 279 LEU A CA 1
ATOM 2247 C C . LEU A 1 279 ? -8.298 -39.255 -9.830 1.00 69.94 279 LEU A C 1
ATOM 2249 O O . LEU A 1 279 ? -7.468 -40.116 -10.114 1.00 69.94 279 LEU A O 1
ATOM 2253 N N . LEU A 1 280 ? -8.304 -38.050 -10.404 1.00 72.75 280 LEU A N 1
ATOM 2254 C CA . LEU A 1 280 ? -7.362 -37.613 -11.432 1.00 72.75 280 LEU A CA 1
ATOM 2255 C C . LEU A 1 280 ? -5.926 -37.575 -10.887 1.00 72.75 280 LEU A C 1
ATOM 2257 O O . LEU A 1 280 ? -5.014 -38.072 -11.542 1.00 72.75 280 LEU A O 1
ATOM 2261 N N . LEU A 1 281 ? -5.739 -37.055 -9.668 1.00 73.81 281 LEU A N 1
ATOM 2262 C CA . LEU A 1 281 ? -4.448 -37.038 -8.977 1.00 73.81 281 LEU A CA 1
ATOM 2263 C C . LEU A 1 281 ? -3.942 -38.457 -8.670 1.00 73.81 281 LEU A C 1
ATOM 2265 O O . LEU A 1 281 ? -2.762 -38.738 -8.868 1.00 73.81 281 LEU A O 1
ATOM 2269 N N . GLY A 1 282 ? -4.828 -39.368 -8.251 1.00 72.81 282 GLY A N 1
ATOM 2270 C CA . GLY A 1 282 ? -4.489 -40.778 -8.035 1.00 72.81 282 GLY A CA 1
ATOM 2271 C C . GLY A 1 282 ? -4.022 -41.481 -9.315 1.00 72.81 282 GLY A C 1
ATOM 2272 O O . GLY A 1 282 ? -3.003 -42.167 -9.301 1.00 72.81 282 GLY A O 1
ATOM 2273 N N . VAL A 1 283 ? -4.714 -41.263 -10.440 1.00 77.69 283 VAL A N 1
ATOM 2274 C CA . VAL A 1 283 ? -4.329 -41.809 -11.759 1.00 77.69 283 VAL A CA 1
ATOM 2275 C C . VAL A 1 283 ? -3.023 -41.192 -12.278 1.00 77.69 283 VAL A C 1
ATOM 2277 O O . VAL A 1 283 ? -2.197 -41.903 -12.858 1.00 77.69 283 VAL A O 1
ATOM 2280 N N . LEU A 1 284 ? -2.802 -39.894 -12.041 1.00 78.31 284 LEU A N 1
ATOM 2281 C CA . LEU A 1 284 ? -1.540 -39.217 -12.351 1.00 78.31 284 LEU A CA 1
ATOM 2282 C C . LEU A 1 284 ? -0.369 -39.819 -11.557 1.00 78.31 284 LEU A C 1
ATOM 2284 O O . LEU A 1 284 ? 0.678 -40.077 -12.139 1.00 78.31 284 LEU A O 1
ATOM 2288 N N . LEU A 1 285 ? -0.539 -40.093 -10.257 1.00 73.75 285 LEU A N 1
ATOM 2289 C CA . LEU A 1 285 ? 0.502 -40.727 -9.437 1.00 73.75 285 LEU A CA 1
ATOM 2290 C C . LEU A 1 285 ? 0.816 -42.156 -9.911 1.00 73.75 285 LEU A C 1
ATOM 2292 O O . LEU A 1 285 ? 1.983 -42.490 -10.113 1.00 73.75 285 LEU A O 1
ATOM 2296 N N . LEU A 1 286 ? -0.228 -42.963 -10.138 1.00 75.62 286 LEU A N 1
ATOM 2297 C CA . LEU A 1 286 ? -0.139 -44.371 -10.553 1.00 75.62 286 LEU A CA 1
ATOM 2298 C C . LEU A 1 286 ? 0.594 -44.555 -11.895 1.00 75.62 286 LEU A C 1
ATOM 2300 O O . LEU A 1 286 ? 1.203 -45.587 -12.151 1.00 75.62 286 LEU A O 1
ATOM 2304 N N . THR A 1 287 ? 0.529 -43.555 -12.777 1.00 75.94 287 THR A N 1
ATOM 2305 C CA . THR A 1 287 ? 1.217 -43.574 -14.080 1.00 75.94 287 THR A CA 1
ATOM 2306 C C . THR A 1 287 ? 2.547 -42.817 -14.054 1.00 75.94 287 THR A C 1
ATOM 2308 O O . THR A 1 287 ? 3.505 -43.219 -14.720 1.00 75.94 287 THR A O 1
ATOM 2311 N N . GLY A 1 288 ? 2.633 -41.753 -13.255 1.00 73.75 288 GLY A N 1
ATOM 2312 C CA . GLY A 1 288 ? 3.801 -40.888 -13.138 1.00 73.75 288 GLY A CA 1
ATOM 2313 C C . GLY A 1 288 ? 4.962 -41.515 -12.370 1.00 73.75 288 GLY A C 1
ATOM 2314 O O . GLY A 1 288 ? 6.106 -41.332 -12.779 1.00 73.75 288 GLY A O 1
ATOM 2315 N N . ILE A 1 289 ? 4.703 -42.290 -11.310 1.00 72.88 289 ILE A N 1
ATOM 2316 C CA . ILE A 1 289 ? 5.769 -42.939 -10.526 1.00 72.88 289 ILE A CA 1
ATOM 2317 C C . ILE A 1 289 ? 6.525 -43.990 -11.367 1.00 72.88 289 ILE A C 1
ATOM 2319 O O . ILE A 1 289 ? 7.751 -43.872 -11.470 1.00 72.88 289 ILE A O 1
ATOM 2323 N N . PRO A 1 290 ? 5.865 -44.946 -12.059 1.00 68.62 290 PRO A N 1
ATOM 2324 C CA . PRO A 1 290 ? 6.561 -45.873 -12.956 1.00 68.62 290 PRO A CA 1
ATOM 2325 C C . PRO A 1 290 ? 7.258 -45.168 -14.130 1.00 68.62 290 PRO A C 1
ATOM 2327 O O . PRO A 1 290 ? 8.370 -45.544 -14.504 1.00 68.62 290 PRO A O 1
ATOM 2330 N N . GLY A 1 291 ? 6.630 -44.131 -14.701 1.00 74.31 291 GLY A N 1
ATOM 2331 C CA . GLY A 1 291 ? 7.189 -43.361 -15.817 1.00 74.31 291 GLY A CA 1
ATOM 2332 C C . GLY A 1 291 ? 8.443 -42.566 -15.441 1.00 74.31 291 GLY A C 1
ATOM 2333 O O . GLY A 1 291 ? 9.429 -42.587 -16.178 1.00 74.31 291 GLY A O 1
ATOM 2334 N N . GLY A 1 292 ? 8.440 -41.912 -14.277 1.00 73.44 292 GLY A N 1
ATOM 2335 C CA . GLY A 1 292 ? 9.591 -41.176 -13.753 1.00 73.44 292 GLY A CA 1
ATOM 2336 C C . GLY A 1 292 ? 10.771 -42.091 -13.428 1.00 73.44 292 GLY A C 1
ATOM 2337 O O . GLY A 1 292 ? 11.901 -41.792 -13.812 1.00 73.44 292 GLY A O 1
ATOM 2338 N N . LEU A 1 293 ? 10.512 -43.248 -12.805 1.00 68.81 293 LEU A N 1
ATOM 2339 C CA . LEU A 1 293 ? 11.556 -44.232 -12.497 1.00 68.81 293 LEU A CA 1
ATOM 2340 C C . LEU A 1 293 ? 12.205 -44.797 -13.775 1.00 68.81 293 LEU A C 1
ATOM 2342 O O . LEU A 1 293 ? 13.425 -44.938 -13.848 1.00 68.81 293 LEU A O 1
ATOM 2346 N N . PHE A 1 294 ? 11.398 -45.059 -14.811 1.00 69.00 294 PHE A N 1
ATOM 2347 C CA . PHE A 1 294 ? 11.881 -45.525 -16.114 1.00 69.00 294 PHE A CA 1
ATOM 2348 C C . PHE A 1 294 ? 12.778 -44.498 -16.826 1.00 69.00 294 PHE A C 1
ATOM 2350 O O . PHE A 1 294 ? 13.755 -44.888 -17.467 1.00 69.00 294 PHE A O 1
ATOM 2357 N N . LEU A 1 295 ? 12.469 -43.201 -16.711 1.00 72.56 295 LEU A N 1
ATOM 2358 C CA . LEU A 1 295 ? 13.237 -42.123 -17.346 1.00 72.56 295 LEU A CA 1
ATOM 2359 C C . LEU A 1 295 ? 14.575 -41.822 -16.653 1.00 72.56 295 LEU A C 1
ATOM 2361 O O . LEU A 1 295 ? 15.495 -41.360 -17.324 1.00 72.56 295 LEU A O 1
ATOM 2365 N N . LEU A 1 296 ? 14.687 -42.061 -15.342 1.00 69.75 296 LEU A N 1
ATOM 2366 C CA . LEU A 1 296 ? 15.878 -41.705 -14.559 1.00 69.75 296 LEU A CA 1
ATOM 2367 C C . LEU A 1 296 ? 16.941 -42.813 -14.503 1.00 69.75 296 LEU A C 1
ATOM 2369 O O . LEU A 1 296 ? 18.126 -42.504 -14.597 1.00 69.75 296 LEU A O 1
ATOM 2373 N N . GLU A 1 297 ? 16.545 -44.085 -14.375 1.00 63.59 297 GLU A N 1
ATOM 2374 C CA . GLU A 1 297 ? 17.497 -45.203 -14.200 1.00 63.59 297 GLU A CA 1
ATOM 2375 C C . GLU A 1 297 ? 17.425 -46.283 -15.295 1.00 63.59 297 GLU A C 1
ATOM 2377 O O . GLU A 1 297 ? 18.253 -47.194 -15.348 1.00 63.59 297 GLU A O 1
ATOM 2382 N N . GLY A 1 298 ? 16.456 -46.189 -16.207 1.00 71.06 298 GLY A N 1
ATOM 2383 C CA . GLY A 1 298 ? 16.291 -47.147 -17.295 1.00 71.06 298 GLY A CA 1
ATOM 2384 C C . GLY A 1 298 ? 15.715 -48.506 -16.871 1.00 71.06 298 GLY A C 1
ATOM 2385 O O . GLY A 1 298 ? 15.240 -48.732 -15.757 1.00 71.06 298 GLY A O 1
ATOM 2386 N N . ARG A 1 299 ? 15.695 -49.438 -17.831 1.00 61.78 299 ARG A N 1
ATOM 2387 C CA . ARG A 1 299 ? 14.857 -50.649 -17.776 1.00 61.78 299 ARG A CA 1
ATOM 2388 C C . ARG A 1 299 ? 15.271 -51.681 -16.718 1.00 61.78 299 ARG A C 1
ATOM 2390 O O . ARG A 1 299 ? 14.413 -52.444 -16.281 1.00 61.78 299 ARG A O 1
ATOM 2397 N N . GLU A 1 300 ? 16.544 -51.743 -16.332 1.00 65.69 300 GLU A N 1
ATOM 2398 C CA . GLU A 1 300 ? 17.041 -52.790 -15.423 1.00 65.69 300 GLU A CA 1
ATOM 2399 C C . GLU A 1 300 ? 16.758 -52.474 -13.943 1.00 65.69 300 GLU A C 1
ATOM 2401 O O . GLU A 1 300 ? 16.309 -53.364 -13.219 1.00 65.69 300 GLU A O 1
ATOM 2406 N N . SER A 1 301 ? 16.861 -51.206 -13.516 1.00 61.72 301 SER A N 1
ATOM 2407 C CA . SER A 1 301 ? 16.422 -50.765 -12.176 1.00 61.72 301 SER A CA 1
ATOM 2408 C C . SER A 1 301 ? 14.933 -51.011 -11.922 1.00 61.72 301 SER A C 1
ATOM 2410 O O . SER A 1 301 ? 14.540 -51.387 -10.816 1.00 61.72 301 SER A O 1
ATOM 2412 N N . LEU A 1 302 ? 14.089 -50.856 -12.949 1.00 62.34 302 LEU A N 1
ATOM 2413 C CA . LEU A 1 302 ? 12.636 -50.991 -12.813 1.00 62.34 302 LEU A CA 1
ATOM 2414 C C . LEU A 1 302 ? 12.200 -52.393 -12.345 1.00 62.34 302 LEU A C 1
ATOM 2416 O O . LEU A 1 302 ? 11.193 -52.517 -11.654 1.00 62.34 302 LEU A O 1
ATOM 2420 N N . LEU A 1 303 ? 12.969 -53.443 -12.659 1.00 63.25 303 LEU A N 1
ATOM 2421 C CA . LEU A 1 303 ? 12.721 -54.801 -12.154 1.00 63.25 303 LEU A CA 1
ATOM 2422 C C . LEU A 1 303 ? 13.157 -54.987 -10.693 1.00 63.25 303 LEU A C 1
ATOM 2424 O O . LEU A 1 303 ? 12.567 -55.804 -9.990 1.00 63.25 303 LEU A O 1
ATOM 2428 N N . HIS A 1 304 ? 14.154 -54.232 -10.225 1.00 72.00 304 HIS A N 1
ATOM 2429 C CA . HIS A 1 304 ? 14.623 -54.293 -8.839 1.00 72.00 304 HIS A CA 1
ATOM 2430 C C . HIS A 1 304 ? 13.661 -53.574 -7.882 1.00 72.00 304 HIS A C 1
ATOM 2432 O O . HIS A 1 304 ? 13.351 -54.089 -6.809 1.00 72.00 304 HIS A O 1
ATOM 2438 N N . PHE A 1 305 ? 13.115 -52.429 -8.306 1.00 70.38 305 PHE A N 1
ATOM 2439 C CA . PHE A 1 305 ? 12.132 -51.658 -7.537 1.00 70.38 305 PHE A CA 1
ATOM 2440 C C . PHE A 1 305 ? 10.670 -52.072 -7.776 1.00 70.38 305 PHE A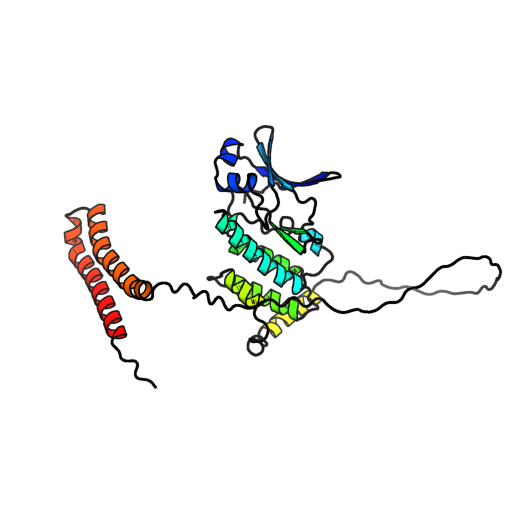 C 1
ATOM 2442 O O . PHE A 1 305 ? 9.783 -51.590 -7.075 1.00 70.38 305 PHE A O 1
ATOM 2449 N N . LEU A 1 306 ? 10.399 -53.010 -8.691 1.00 72.19 306 LEU A N 1
ATOM 2450 C CA . LEU A 1 306 ? 9.057 -53.532 -8.986 1.00 72.19 306 LEU A CA 1
ATOM 2451 C C . LEU A 1 306 ? 8.202 -53.903 -7.747 1.00 72.19 306 LEU A C 1
ATOM 2453 O O . LEU A 1 306 ? 7.040 -53.498 -7.717 1.00 72.19 306 LEU A O 1
ATOM 2457 N N . PRO A 1 307 ? 8.705 -54.611 -6.709 1.00 76.25 307 PRO A N 1
ATOM 2458 C CA . PRO A 1 307 ? 7.903 -54.892 -5.513 1.00 76.25 307 PRO A CA 1
ATOM 2459 C C . PRO A 1 307 ? 7.600 -53.641 -4.671 1.00 76.25 307 PRO A C 1
ATOM 2461 O O . PRO A 1 307 ? 6.566 -53.600 -4.010 1.00 76.25 307 PRO A O 1
ATOM 2464 N N . LEU A 1 308 ? 8.464 -52.619 -4.702 1.00 77.00 308 LEU A N 1
ATOM 2465 C CA . LEU A 1 308 ? 8.236 -51.341 -4.020 1.00 77.00 308 LEU A CA 1
ATOM 2466 C C . LEU A 1 308 ? 7.167 -50.518 -4.754 1.00 77.00 308 LEU A C 1
ATOM 2468 O O . LEU A 1 308 ? 6.251 -49.999 -4.123 1.00 77.00 308 LEU A O 1
ATOM 2472 N N . VAL A 1 309 ? 7.253 -50.455 -6.088 1.00 76.56 309 VAL A N 1
ATOM 2473 C CA . VAL A 1 309 ? 6.266 -49.780 -6.946 1.00 76.56 309 VAL A CA 1
ATOM 2474 C C . VAL A 1 309 ? 4.890 -50.429 -6.785 1.00 76.56 309 VAL A C 1
ATOM 2476 O O . VAL A 1 309 ? 3.932 -49.732 -6.478 1.00 76.56 309 VAL A O 1
ATOM 2479 N N . LEU A 1 310 ? 4.797 -51.765 -6.838 1.00 80.25 310 LEU A N 1
ATOM 2480 C CA . LEU A 1 310 ? 3.544 -52.493 -6.583 1.00 80.25 310 LEU A CA 1
ATOM 2481 C C . LEU A 1 310 ? 2.954 -52.238 -5.186 1.00 80.25 310 LEU A C 1
ATOM 2483 O O . LEU A 1 310 ? 1.734 -52.257 -5.030 1.00 80.25 310 LEU A O 1
ATOM 2487 N N . LEU A 1 311 ? 3.791 -52.006 -4.170 1.00 83.56 311 LEU A N 1
ATOM 2488 C CA . LEU A 1 311 ? 3.337 -51.686 -2.816 1.00 83.56 311 LEU A CA 1
ATOM 2489 C C . LEU A 1 311 ? 2.797 -50.250 -2.718 1.00 83.56 311 LEU A C 1
ATOM 2491 O O . LEU A 1 311 ? 1.784 -50.026 -2.057 1.00 83.56 311 LEU A O 1
ATOM 2495 N N . ILE A 1 312 ? 3.429 -49.295 -3.407 1.00 80.44 312 ILE A N 1
ATOM 2496 C CA . ILE A 1 312 ? 2.969 -47.900 -3.501 1.00 80.44 312 ILE A CA 1
ATOM 2497 C C . ILE A 1 312 ? 1.660 -47.824 -4.300 1.00 80.44 312 ILE A C 1
ATOM 2499 O O . ILE A 1 312 ? 0.670 -47.290 -3.800 1.00 80.44 312 ILE A O 1
ATOM 2503 N N . ASP A 1 313 ? 1.620 -48.432 -5.485 1.00 78.81 313 ASP A N 1
ATOM 2504 C CA . ASP A 1 313 ? 0.439 -48.501 -6.352 1.00 78.81 313 ASP A CA 1
ATOM 2505 C C . ASP A 1 313 ? -0.728 -49.213 -5.650 1.00 78.81 313 ASP A C 1
ATOM 2507 O O . ASP A 1 313 ? -1.862 -48.731 -5.662 1.00 78.81 313 ASP A O 1
ATOM 2511 N N . GLY A 1 314 ? -0.449 -50.323 -4.956 1.00 83.75 314 GLY A N 1
ATOM 2512 C CA . GLY A 1 314 ? -1.426 -51.027 -4.125 1.00 83.75 314 GLY A CA 1
ATOM 2513 C C . GLY A 1 314 ? -1.957 -50.174 -2.968 1.00 83.75 314 GLY A C 1
ATOM 2514 O O . GLY A 1 314 ? -3.155 -50.205 -2.687 1.00 83.75 314 GLY A O 1
ATOM 2515 N N . GLY A 1 315 ? -1.098 -49.367 -2.337 1.00 82.69 315 GLY A N 1
ATOM 2516 C CA . GLY A 1 315 ? -1.490 -48.395 -1.315 1.00 82.69 315 GLY A CA 1
ATOM 2517 C C . GLY A 1 315 ? -2.399 -47.291 -1.864 1.00 82.69 315 GLY A C 1
ATOM 2518 O O . GLY A 1 315 ? -3.429 -46.992 -1.262 1.00 82.69 315 GLY A O 1
ATOM 2519 N N . ILE A 1 316 ? -2.079 -46.740 -3.040 1.00 82.06 316 ILE A N 1
ATOM 2520 C CA . ILE A 1 316 ? -2.911 -45.740 -3.731 1.00 82.06 316 ILE A CA 1
ATOM 2521 C C . ILE A 1 316 ? -4.287 -46.336 -4.060 1.00 82.06 316 ILE A C 1
ATOM 2523 O O . ILE A 1 316 ? -5.311 -45.728 -3.747 1.00 82.06 316 ILE A O 1
ATOM 2527 N N . VAL A 1 317 ? -4.333 -47.549 -4.620 1.00 83.81 317 VAL A N 1
ATOM 2528 C CA . VAL A 1 317 ? -5.591 -48.253 -4.922 1.00 83.81 317 VAL A CA 1
ATOM 2529 C C . VAL A 1 317 ? -6.407 -48.521 -3.652 1.00 83.81 317 VAL A C 1
ATOM 2531 O O . VAL A 1 317 ? -7.617 -48.295 -3.659 1.00 83.81 317 VAL A O 1
ATOM 2534 N N . LEU A 1 318 ? -5.777 -48.933 -2.547 1.00 86.19 318 LEU A N 1
ATOM 2535 C CA . LEU A 1 318 ? -6.464 -49.140 -1.267 1.00 86.19 318 LEU A CA 1
ATOM 2536 C C . LEU A 1 318 ? -7.064 -47.835 -0.718 1.00 86.19 318 LEU A C 1
ATOM 2538 O O . LEU A 1 318 ? -8.219 -47.831 -0.294 1.00 86.19 318 LEU A O 1
ATOM 2542 N N . CYS A 1 319 ? -6.327 -46.723 -0.782 1.00 80.25 319 CYS A N 1
ATOM 2543 C CA . CYS A 1 319 ? -6.829 -45.403 -0.395 1.00 80.25 319 CYS A CA 1
ATOM 2544 C C . CYS A 1 319 ? -8.025 -44.962 -1.253 1.00 80.25 319 CYS A C 1
ATOM 2546 O O . CYS A 1 319 ? -9.011 -44.466 -0.711 1.00 80.25 319 CYS A O 1
ATOM 2548 N N . LEU A 1 320 ? -7.985 -45.194 -2.571 1.00 80.56 320 LEU A N 1
ATOM 2549 C CA . LEU A 1 320 ? -9.106 -44.893 -3.470 1.00 80.56 320 LEU A CA 1
ATOM 2550 C C . LEU A 1 320 ? -10.335 -45.777 -3.194 1.00 80.56 320 LEU A C 1
ATOM 2552 O O . LEU A 1 320 ? -11.462 -45.285 -3.240 1.00 80.56 320 LEU A O 1
ATOM 2556 N N . ILE A 1 321 ? -10.140 -47.058 -2.863 1.00 83.06 321 ILE A N 1
ATOM 2557 C CA . ILE A 1 321 ? -11.225 -47.962 -2.443 1.00 83.06 321 ILE A CA 1
ATOM 2558 C C . ILE A 1 321 ? -11.827 -47.506 -1.107 1.00 83.06 321 ILE A C 1
ATOM 2560 O O . ILE A 1 321 ? -13.047 -47.531 -0.951 1.00 83.06 321 ILE A O 1
ATOM 2564 N N . MET A 1 322 ? -10.999 -47.059 -0.160 1.00 80.56 322 MET A N 1
ATOM 2565 C CA . MET A 1 322 ? -11.450 -46.558 1.139 1.00 80.56 322 MET A CA 1
ATOM 2566 C C . MET A 1 322 ? -12.255 -45.256 1.004 1.00 80.56 322 MET A C 1
ATOM 2568 O O . MET A 1 322 ? -13.346 -45.177 1.562 1.00 80.56 322 MET A O 1
ATOM 2572 N N . ASP A 1 323 ? -11.788 -44.279 0.215 1.00 77.69 323 ASP A N 1
ATOM 2573 C CA . ASP A 1 323 ? -12.533 -43.033 -0.063 1.00 77.69 323 ASP A CA 1
ATOM 2574 C C . ASP A 1 323 ? -13.865 -43.359 -0.781 1.00 77.69 323 ASP A C 1
ATOM 2576 O O . ASP A 1 323 ? -14.922 -42.849 -0.415 1.00 77.69 323 ASP A O 1
ATOM 2580 N N . ALA A 1 324 ? -13.865 -44.316 -1.721 1.00 77.19 324 ALA A N 1
ATOM 2581 C CA . ALA A 1 324 ? -15.082 -44.800 -2.384 1.00 77.19 324 ALA A CA 1
ATOM 2582 C C . ALA A 1 324 ? -16.048 -45.580 -1.463 1.00 77.19 324 ALA A C 1
ATOM 2584 O O . ALA A 1 324 ? -17.250 -45.616 -1.739 1.00 77.19 324 ALA A O 1
ATOM 2585 N N . MET A 1 325 ? -15.558 -46.207 -0.386 1.00 79.12 325 MET A N 1
ATOM 2586 C CA . MET A 1 325 ? -16.401 -46.838 0.636 1.00 79.12 325 MET A CA 1
ATOM 2587 C C . MET A 1 325 ? -16.949 -45.832 1.647 1.00 79.12 325 MET A C 1
ATOM 2589 O O . MET A 1 325 ? -18.124 -45.927 1.993 1.00 79.12 325 MET A O 1
ATOM 2593 N N . LEU A 1 326 ? -16.159 -44.837 2.059 1.00 73.81 326 LEU A N 1
ATOM 2594 C CA . LEU A 1 326 ? -16.633 -43.727 2.893 1.00 73.81 326 LEU A CA 1
ATOM 2595 C C . LEU A 1 326 ? -17.747 -42.943 2.182 1.00 73.81 326 LEU A C 1
ATOM 2597 O O . LEU A 1 326 ? -18.783 -42.681 2.780 1.00 73.81 326 LEU A O 1
ATOM 2601 N N . LEU A 1 327 ? -17.608 -42.702 0.873 1.00 67.00 327 LEU A N 1
ATOM 2602 C CA . LEU A 1 327 ? -18.645 -42.104 0.015 1.00 67.00 327 LEU A CA 1
ATOM 2603 C C . LEU A 1 327 ? -19.895 -42.986 -0.207 1.00 67.00 327 LEU A C 1
ATOM 2605 O O . LEU A 1 327 ? -20.832 -42.556 -0.881 1.00 67.00 327 LEU A O 1
ATOM 2609 N N . ARG A 1 328 ? -19.913 -44.224 0.305 1.00 66.00 328 ARG A N 1
ATOM 2610 C CA . ARG A 1 328 ? -21.059 -45.151 0.249 1.00 66.00 328 ARG A CA 1
ATOM 2611 C C . ARG A 1 328 ? -21.717 -45.406 1.600 1.00 66.00 328 ARG A C 1
ATOM 2613 O O . ARG A 1 328 ? -22.715 -46.126 1.632 1.00 66.00 328 ARG A O 1
ATOM 2620 N N . LEU A 1 329 ? -21.192 -44.851 2.689 1.00 59.59 329 LEU A N 1
ATOM 2621 C CA . LEU A 1 329 ? -21.901 -44.867 3.961 1.00 59.59 329 LEU A CA 1
ATOM 2622 C C . LEU A 1 329 ? -23.128 -43.953 3.824 1.00 59.59 329 LEU A C 1
ATOM 2624 O O . LEU A 1 329 ? -22.952 -42.768 3.543 1.00 59.59 329 LEU A O 1
ATOM 2628 N N . PRO A 1 330 ? -24.365 -44.465 3.970 1.00 53.72 330 PRO A N 1
ATOM 2629 C CA . PRO A 1 330 ? -25.508 -43.582 4.115 1.00 53.72 330 PRO A CA 1
ATOM 2630 C C . PRO A 1 330 ? -25.320 -42.805 5.417 1.00 53.72 330 PRO A C 1
ATOM 2632 O O . PRO A 1 330 ? -25.032 -43.407 6.453 1.00 53.72 330 PRO A O 1
ATOM 2635 N N . GLU A 1 331 ? -25.483 -41.486 5.364 1.00 52.09 331 GLU A N 1
ATOM 2636 C CA . GLU A 1 331 ? -25.555 -40.659 6.565 1.00 52.09 331 GLU A CA 1
ATOM 2637 C C . GLU A 1 331 ? -26.785 -41.104 7.365 1.00 52.09 331 GLU A C 1
ATOM 2639 O O . GLU A 1 331 ? -27.924 -40.777 7.039 1.00 52.09 331 GLU A O 1
ATOM 2644 N N . THR A 1 332 ? -26.562 -41.937 8.381 1.00 48.00 332 THR A N 1
ATOM 2645 C CA . THR A 1 332 ? -27.587 -42.262 9.367 1.00 48.00 332 THR A CA 1
ATOM 2646 C C . THR A 1 332 ? -27.728 -41.056 10.278 1.00 48.00 332 THR A C 1
ATOM 2648 O O . THR A 1 332 ? -26.899 -40.868 11.167 1.00 48.00 332 THR A O 1
ATOM 2651 N N . GLU A 1 333 ? -28.746 -40.237 10.018 1.00 48.66 333 GLU A N 1
ATOM 2652 C CA . GLU A 1 333 ? -29.110 -39.086 10.844 1.00 48.66 333 GLU A CA 1
ATOM 2653 C C . GLU A 1 333 ? -29.232 -39.485 12.326 1.00 48.66 333 GLU A C 1
ATOM 2655 O O . GLU A 1 333 ? -30.012 -40.379 12.675 1.00 48.66 333 GLU A O 1
ATOM 2660 N N . SER A 1 334 ? -28.476 -38.802 13.192 1.00 39.84 334 SER A N 1
ATOM 2661 C CA . SER A 1 334 ? -28.671 -38.770 14.649 1.00 39.84 334 SER A CA 1
ATOM 2662 C C . SER A 1 334 ? -28.097 -37.487 15.242 1.00 39.84 334 SER A C 1
ATOM 2664 O O . SER A 1 334 ? -26.864 -37.316 15.096 1.00 39.84 334 SER A O 1
#

Foldseek 3Di:
DDDFDWDWDDDPQFTKTKTKALDAPCRQCVDLQSVCLAPDDFAQAFRWHWDDDPNIIMIIGTQRQWAFQCVVLVPPADEPVLLLVVLVQVVVNVVRCVVSVHDLQQWQLDSRQWIARPVVRGIHTYGHPPDGDPNLVSVLVNLVVNVVRHDPVDPSRVVLSVCQNVQSPDPPHDSVSNNCSSPDDDDPPPPCVVVVVVVNVVVVVVVVVPDDDDDDDDDDDDDDDDDDDDDDDDDDDDDDDDDDDDDDDDDDDDDDDPCPPPCPDPPPPDPVCVVCVLVVVLVCCLVVVLVVVCVPPHDPVCVVCVVVSCVVNVVSVVVVVVVVVVVVDDPPDD

Radius of gyration: 32.86 Å; chains: 1; bounding box: 61×113×72 Å